Protein AF-A0A945B5X8-F1 (afdb_monomer)

Radius of gyration: 24.87 Å; Cα contacts (8 Å, |Δi|>4): 203; chains: 1; bounding box: 55×28×69 Å

Nearest PDB structures (foldseek):
  8t2r-assembly1_D  TM=9.610E-01  e=1.386E-13  Agathobacter rectalis
  7uin-assembly1_D  TM=9.541E-01  e=3.343E-13  Agathobacter rectalis
  6ar1-assembly2_D  TM=8.872E-01  e=8.925E-14  Geobacillus stearothermophilus
  6ar1-assembly1_A  TM=8.987E-01  e=2.618E-13  Geobacillus stearothermophilus
  5hhl-assembly4_F  TM=9.522E-01  e=8.999E-03  Agathobacter rectalis M104/1

Secondary structure (DSSP, 8-state):
-HHHHHHHTT-EEEEETTEEEEE-SSHHHHHHHHHHHHHHHHHHS-PPP-TTT-----TTT--BTTEEEETTEEEE-HHHHHHHHHHHHHHT-S-SS--HHHHHHHHHHHHHHHHHHHGGG--HHHHHHHHHHHHHHHHHHHHHHH-SHHHHHHHHHHTT--HHHHHHHHS--S-HHHHTTSHHHHHHT-HHHHHHTTPPPHHHHHHHHHS-----

Mean predicted aligned error: 6.49 Å

Foldseek 3Di:
DLVVVCVVVVWDWDDDPPDIDTDDDDLVVLVVCLVVSQCCCCPPVVDHDDPVLDDRDDQQPDDDPQWGADPNAIAGHPVLLVVLLVVLCVLLDQDDVDDLLVSLVVQVVSLLVSCVRHLSRYDLVSLVVSQVVSLLSSQLNVVSVLVALVSQLVLLVVLVQDNVVSNCLSPDPDHSSVSSPDPSSCSSSPPVVCVVSPRDRSSVSSCCVPPVPPPD

Structure (mmCIF, N/CA/C/O backbone):
data_AF-A0A945B5X8-F1
#
_entry.id   AF-A0A945B5X8-F1
#
loop_
_atom_site.group_PDB
_atom_site.id
_atom_site.type_symbol
_atom_site.label_atom_id
_atom_site.label_alt_id
_atom_site.label_comp_id
_atom_site.label_asym_id
_atom_site.label_entity_id
_atom_site.label_seq_id
_atom_site.pdbx_PDB_ins_code
_atom_site.Cartn_x
_atom_site.Cartn_y
_atom_site.Cartn_z
_atom_site.occupancy
_atom_site.B_iso_or_equiv
_atom_site.auth_seq_id
_atom_site.auth_comp_id
_atom_site.auth_asym_id
_atom_site.auth_atom_id
_atom_site.pdbx_PDB_model_num
ATOM 1 N N . VAL A 1 1 ? -20.731 -15.001 26.286 1.00 82.88 1 VAL A N 1
ATOM 2 C CA . VAL A 1 1 ? -21.008 -14.536 27.673 1.00 82.88 1 VAL A CA 1
ATOM 3 C C . VAL A 1 1 ? -20.855 -13.029 27.781 1.00 82.88 1 VAL A C 1
ATOM 5 O O . VAL A 1 1 ? -21.837 -12.382 28.100 1.00 82.88 1 VAL A O 1
ATOM 8 N N . LEU A 1 2 ? -19.686 -12.466 27.449 1.00 87.31 2 LEU A N 1
ATOM 9 C CA . LEU A 1 2 ? -19.503 -11.009 27.417 1.00 87.31 2 LEU A CA 1
ATOM 10 C C . LEU A 1 2 ? -20.476 -10.308 26.455 1.00 87.31 2 LEU A C 1
ATOM 12 O O . LEU A 1 2 ? -21.070 -9.306 26.823 1.00 87.31 2 LEU A O 1
ATOM 16 N N . ASP A 1 3 ? -20.675 -10.862 25.258 1.00 89.62 3 ASP A N 1
ATOM 17 C CA . ASP A 1 3 ? -21.526 -10.232 24.238 1.00 89.62 3 ASP A CA 1
ATOM 18 C C . ASP A 1 3 ? -22.983 -10.133 24.715 1.00 89.62 3 ASP A C 1
ATOM 20 O O . ASP A 1 3 ? -23.556 -9.051 24.697 1.00 89.62 3 ASP A O 1
ATOM 24 N N . LYS A 1 4 ? -23.516 -11.218 25.301 1.00 90.38 4 LYS A N 1
ATOM 25 C CA . LYS A 1 4 ? -24.853 -11.248 25.922 1.00 90.38 4 LYS A CA 1
ATOM 26 C C . LYS A 1 4 ? -25.016 -10.214 27.046 1.00 90.38 4 LYS A C 1
ATOM 28 O O . LYS A 1 4 ? -26.081 -9.630 27.189 1.00 90.38 4 LYS A O 1
ATOM 33 N N . GLU A 1 5 ? -23.970 -9.987 27.842 1.00 90.12 5 GLU A N 1
ATOM 34 C CA . GLU A 1 5 ? -23.971 -8.981 28.915 1.00 90.12 5 GLU A CA 1
ATOM 35 C C . GLU A 1 5 ? -23.959 -7.548 28.358 1.00 90.12 5 GLU A C 1
ATOM 37 O O . GLU A 1 5 ? -24.597 -6.648 28.897 1.00 90.12 5 GLU A O 1
ATOM 42 N N . LEU A 1 6 ? -23.225 -7.304 27.272 1.00 91.62 6 LEU A N 1
ATOM 43 C CA . LEU A 1 6 ? -23.205 -5.991 26.624 1.00 91.62 6 LEU A CA 1
ATOM 44 C C . LEU A 1 6 ? -24.521 -5.704 25.887 1.00 91.62 6 LEU A C 1
ATOM 46 O O . LEU A 1 6 ? -24.987 -4.562 25.900 1.00 91.62 6 LEU A O 1
ATOM 50 N N . GLU A 1 7 ? -25.128 -6.733 25.295 1.00 92.75 7 GLU A N 1
ATOM 51 C CA . GLU A 1 7 ? -26.447 -6.681 24.660 1.00 92.75 7 GLU A CA 1
ATOM 52 C C . GLU A 1 7 ? -27.559 -6.413 25.677 1.00 92.75 7 GLU A C 1
ATOM 54 O O . GLU A 1 7 ? -28.366 -5.512 25.453 1.00 92.75 7 GLU A O 1
ATOM 59 N N . SER A 1 8 ? -27.567 -7.109 26.822 1.00 92.06 8 SER A N 1
ATOM 60 C CA . SER A 1 8 ? -28.564 -6.887 27.883 1.00 92.06 8 SER A CA 1
ATOM 61 C C . SER A 1 8 ? -28.500 -5.468 28.456 1.00 92.06 8 SER A C 1
ATOM 63 O O . SER A 1 8 ? -29.522 -4.880 28.799 1.00 92.06 8 SER A O 1
ATOM 65 N N . ARG A 1 9 ? -27.302 -4.873 28.487 1.00 88.75 9 ARG A N 1
ATOM 66 C CA . ARG A 1 9 ? -27.070 -3.473 28.879 1.00 88.75 9 ARG A CA 1
ATOM 67 C C . ARG A 1 9 ? -27.359 -2.458 27.766 1.00 88.75 9 ARG A C 1
ATOM 69 O O . ARG A 1 9 ? -27.215 -1.254 27.987 1.00 88.75 9 ARG A O 1
ATOM 76 N N . GLY A 1 10 ? -27.719 -2.910 26.563 1.00 91.06 10 GLY A N 1
ATOM 77 C CA . GLY A 1 10 ? -28.034 -2.054 25.417 1.00 91.06 10 GLY A CA 1
ATOM 78 C C . GLY A 1 10 ? -26.833 -1.294 24.839 1.00 91.06 10 GLY A C 1
ATOM 79 O O . GLY A 1 10 ? -27.006 -0.250 24.200 1.00 91.06 10 GLY A O 1
ATOM 80 N N . HIS A 1 11 ? -25.603 -1.763 25.064 1.00 92.81 11 HIS A N 1
ATOM 81 C CA . HIS A 1 11 ? -24.404 -1.098 24.556 1.00 92.81 11 HIS A CA 1
ATOM 82 C C . HIS A 1 11 ? -24.170 -1.383 23.068 1.00 92.81 11 HIS A C 1
ATOM 84 O O . HIS A 1 11 ? -24.410 -2.478 22.569 1.00 92.81 11 HIS A O 1
ATOM 90 N N . LYS A 1 12 ? -23.651 -0.387 22.340 1.00 91.81 12 LYS A N 1
ATOM 91 C CA . LYS A 1 12 ? -23.183 -0.564 20.960 1.00 91.81 12 LYS A CA 1
ATOM 92 C C . LYS A 1 12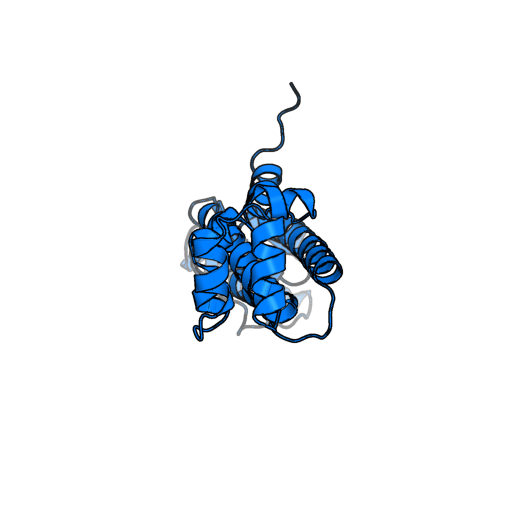 ? -21.703 -0.925 20.996 1.00 91.81 12 LYS A C 1
ATOM 94 O O . LYS A 1 12 ? -20.899 -0.127 21.475 1.00 91.81 12 LYS A O 1
ATOM 99 N N . PHE A 1 13 ? -21.335 -2.101 20.504 1.00 91.56 13 PHE A N 1
ATOM 100 C CA . PHE A 1 13 ? -19.953 -2.571 20.538 1.00 91.56 13 PHE A CA 1
ATOM 101 C C . PHE A 1 13 ? -19.574 -3.340 19.272 1.00 91.56 13 PHE A C 1
ATOM 103 O O . PHE A 1 13 ? -20.427 -3.769 18.501 1.00 91.56 13 PHE A O 1
ATOM 110 N N . ILE A 1 14 ? -18.268 -3.479 19.067 1.00 89.12 14 ILE A N 1
ATOM 111 C CA . ILE A 1 14 ? -17.648 -4.355 18.076 1.00 89.12 14 ILE A CA 1
ATOM 112 C C . ILE A 1 14 ? -16.683 -5.248 18.844 1.00 89.12 14 ILE A C 1
ATOM 114 O O . ILE A 1 14 ? -15.908 -4.754 19.665 1.00 89.12 14 ILE A O 1
ATOM 118 N N . ARG A 1 15 ? -16.707 -6.548 18.565 1.00 89.75 15 ARG A N 1
ATOM 119 C CA . ARG A 1 15 ? -15.749 -7.503 19.113 1.00 89.75 15 ARG A CA 1
ATOM 120 C C . ARG A 1 15 ? -15.127 -8.319 17.995 1.00 89.75 15 ARG A C 1
ATOM 122 O O . ARG A 1 15 ? -15.833 -8.810 17.119 1.00 89.75 15 ARG A O 1
ATOM 129 N N . TYR A 1 16 ? -13.814 -8.484 18.059 1.00 87.19 16 TYR A N 1
ATOM 130 C CA . TYR A 1 16 ? -13.065 -9.372 17.186 1.00 87.19 16 TYR A CA 1
ATOM 131 C C . TYR A 1 16 ? -12.005 -10.102 18.007 1.00 87.19 16 TYR A C 1
ATOM 133 O O . TYR A 1 16 ? -11.036 -9.493 18.456 1.00 87.19 16 TYR A O 1
ATOM 141 N N . ALA A 1 17 ? -12.212 -11.404 18.219 1.00 87.00 17 ALA A N 1
ATOM 142 C CA . ALA A 1 17 ? -11.452 -12.194 19.187 1.00 87.00 17 ALA A CA 1
ATOM 143 C C . ALA A 1 17 ? -11.407 -11.496 20.568 1.00 87.00 17 ALA A C 1
ATOM 145 O O . ALA A 1 17 ? -12.457 -11.328 21.206 1.00 87.00 17 ALA A O 1
ATOM 146 N N . ASP A 1 18 ? -10.217 -11.066 20.991 1.00 84.25 18 ASP A N 1
ATOM 147 C CA . ASP A 1 18 ? -9.964 -10.391 22.270 1.00 84.25 18 ASP A CA 1
ATOM 148 C C . ASP A 1 18 ? -10.089 -8.862 22.187 1.00 84.25 18 ASP A C 1
ATOM 150 O O . ASP A 1 18 ? -10.226 -8.192 23.212 1.00 84.25 18 ASP A O 1
ATOM 154 N N . ASP A 1 19 ? -10.072 -8.293 20.978 1.00 84.81 19 ASP A N 1
ATOM 155 C CA . ASP A 1 19 ? -10.213 -6.854 20.776 1.00 84.81 19 ASP A CA 1
ATOM 156 C C . ASP A 1 19 ? -11.699 -6.471 20.840 1.00 84.81 19 ASP A C 1
ATOM 158 O O . ASP A 1 19 ? -12.491 -6.785 19.946 1.00 84.81 19 ASP A O 1
ATOM 162 N N . VAL A 1 20 ? -12.082 -5.760 21.903 1.00 89.00 20 VAL A N 1
ATOM 163 C CA . VAL A 1 20 ? -13.442 -5.246 22.120 1.00 89.00 20 VAL A CA 1
ATOM 164 C C . VAL A 1 20 ? -13.425 -3.721 22.102 1.00 89.00 20 VAL A C 1
ATOM 166 O O . VAL A 1 20 ? -12.635 -3.083 22.796 1.00 89.00 20 VAL A O 1
ATOM 169 N N . ALA A 1 21 ? -14.333 -3.121 21.338 1.00 89.94 21 ALA A N 1
ATOM 170 C CA . ALA A 1 21 ? -14.547 -1.681 21.289 1.00 89.94 21 ALA A CA 1
ATOM 171 C C . ALA A 1 21 ? -16.008 -1.357 21.607 1.00 89.94 21 ALA A C 1
ATOM 173 O O . ALA A 1 21 ? -16.908 -1.761 20.876 1.00 89.94 21 ALA A O 1
ATOM 174 N N . ILE A 1 22 ? -16.241 -0.604 22.684 1.00 91.56 22 ILE A N 1
ATOM 175 C CA . ILE A 1 22 ? -17.579 -0.181 23.118 1.00 91.56 22 ILE A CA 1
ATOM 176 C C . ILE A 1 22 ? -17.743 1.313 22.831 1.00 91.56 22 ILE A C 1
ATOM 178 O O . ILE A 1 22 ? -16.891 2.124 23.195 1.00 91.56 22 ILE A O 1
ATOM 182 N N . PHE A 1 23 ? -18.844 1.684 22.181 1.00 90.62 23 PHE A N 1
ATOM 183 C CA . PHE A 1 23 ? -19.137 3.056 21.780 1.00 90.62 23 PHE A CA 1
ATOM 184 C C . PHE A 1 23 ? -20.166 3.686 22.716 1.00 90.62 23 PHE A C 1
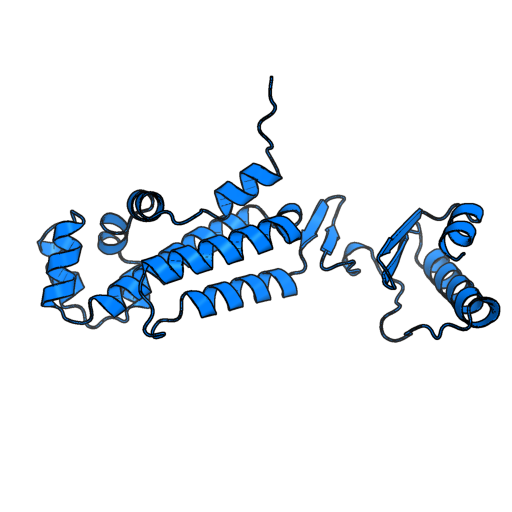ATOM 186 O O . PHE A 1 23 ? -21.269 3.174 22.909 1.00 90.62 23 PHE A O 1
ATOM 193 N N . VAL A 1 24 ? -19.807 4.838 23.277 1.00 92.38 24 VAL A N 1
ATOM 194 C CA . VAL A 1 24 ? -20.619 5.600 24.233 1.00 92.38 24 VAL A CA 1
ATOM 195 C C . VAL A 1 24 ? -20.657 7.078 23.847 1.00 92.38 24 VAL A C 1
ATOM 197 O O . VAL A 1 24 ? -19.799 7.560 23.110 1.00 92.38 24 VAL A O 1
ATOM 200 N N . LYS A 1 25 ? -21.655 7.810 24.355 1.00 89.94 25 LYS A N 1
ATOM 201 C CA . LYS A 1 25 ? -21.869 9.227 24.015 1.00 89.94 25 LYS A CA 1
ATOM 202 C C . LYS A 1 25 ? -20.938 10.196 24.756 1.00 89.94 25 LYS A C 1
ATOM 204 O O . LYS A 1 25 ? -20.668 11.272 24.239 1.00 89.94 25 LYS A O 1
ATOM 209 N N . SER A 1 26 ? -20.462 9.847 25.955 1.00 90.31 26 SER A N 1
ATOM 210 C CA . SER A 1 26 ? -19.656 10.741 26.799 1.00 90.31 26 SER A CA 1
ATOM 211 C C . SER A 1 26 ? -18.453 10.032 27.421 1.00 90.31 26 SER A C 1
ATOM 213 O O . SER A 1 26 ? -18.477 8.821 27.649 1.00 90.31 26 SER A O 1
ATOM 215 N N . LYS A 1 27 ? -17.403 10.804 27.734 1.00 91.19 27 LYS A N 1
ATOM 216 C CA . LYS A 1 27 ? -16.179 10.288 28.368 1.00 91.19 27 LYS A CA 1
ATOM 217 C C . LYS A 1 27 ? -16.470 9.642 29.728 1.00 91.19 27 LYS A C 1
ATOM 219 O O . LYS A 1 27 ? -16.068 8.507 29.948 1.00 91.19 27 LYS A O 1
ATOM 224 N N . ARG A 1 28 ? -17.269 10.312 30.570 1.00 92.69 28 ARG A N 1
ATOM 225 C CA . ARG A 1 28 ? -17.708 9.801 31.882 1.00 92.69 28 ARG A CA 1
ATOM 226 C C . ARG A 1 28 ? -18.441 8.462 31.768 1.00 92.69 28 ARG A C 1
ATOM 228 O O . ARG A 1 28 ? -18.217 7.557 32.565 1.00 92.69 28 ARG A O 1
ATOM 235 N N . ALA A 1 29 ? -19.308 8.309 30.762 1.00 92.44 29 ALA A N 1
ATOM 236 C CA . ALA A 1 29 ? -19.965 7.028 30.511 1.00 92.44 29 ALA A CA 1
ATOM 237 C C . ALA A 1 29 ? -18.958 5.948 30.087 1.00 92.44 29 ALA A C 1
ATOM 239 O O . ALA A 1 29 ? -19.112 4.798 30.485 1.00 92.44 29 ALA A O 1
ATOM 240 N N . GLY A 1 30 ? -17.929 6.316 29.320 1.00 92.44 30 GLY A N 1
ATOM 241 C CA . GLY A 1 30 ? -16.866 5.406 28.892 1.00 92.44 30 GLY A CA 1
ATOM 242 C C . GLY A 1 30 ? -16.022 4.892 30.048 1.00 92.44 30 GLY A C 1
ATOM 243 O O . GLY A 1 30 ? -15.793 3.692 30.126 1.00 92.44 30 GLY A O 1
ATOM 244 N N . GLU A 1 31 ? -15.625 5.767 30.970 1.00 93.31 31 GLU A N 1
ATOM 245 C CA . GLU A 1 31 ? -14.879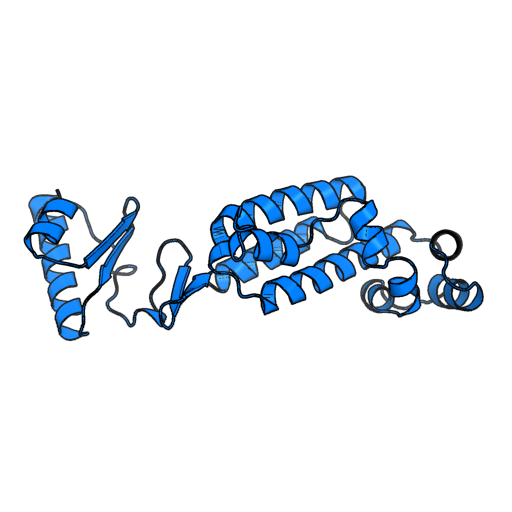 5.395 32.183 1.00 93.31 31 GLU A CA 1
ATOM 246 C C . GLU A 1 31 ? -15.697 4.438 33.056 1.00 93.31 31 GLU A C 1
ATOM 248 O O . GLU A 1 31 ? -15.218 3.362 33.412 1.00 93.31 31 GLU A O 1
ATOM 253 N N . ARG A 1 32 ? -16.980 4.751 33.277 1.00 93.62 32 ARG A N 1
ATOM 254 C CA . ARG A 1 32 ? -17.906 3.876 34.011 1.00 93.62 32 ARG A CA 1
ATOM 255 C C . ARG A 1 32 ? -18.060 2.500 33.356 1.00 93.62 32 ARG A C 1
ATOM 257 O O . ARG A 1 32 ? -18.073 1.479 34.042 1.00 93.62 32 ARG A O 1
ATOM 264 N N . VAL A 1 33 ? -18.219 2.461 32.032 1.00 93.25 33 VAL A N 1
ATOM 265 C CA . VAL A 1 33 ? -18.369 1.201 31.287 1.00 93.25 33 VAL A CA 1
ATOM 266 C C . VAL A 1 33 ? -17.068 0.404 31.305 1.00 93.25 33 VAL A C 1
ATOM 268 O O . VAL A 1 33 ? -17.124 -0.808 31.503 1.00 93.25 33 VAL A O 1
ATOM 271 N N . LEU A 1 34 ? -15.910 1.053 31.159 1.00 92.56 34 LEU A N 1
ATOM 272 C CA . LEU A 1 34 ? -14.609 0.389 31.223 1.00 92.56 34 LEU A CA 1
ATOM 273 C C . LEU A 1 34 ? -14.408 -0.292 32.581 1.00 92.56 34 LEU A C 1
ATOM 275 O O . LEU A 1 34 ? -14.073 -1.475 32.623 1.00 92.56 34 LEU A O 1
ATOM 279 N N . GLU A 1 35 ? -14.679 0.414 33.678 1.00 91.94 35 GLU A N 1
ATOM 280 C CA . GLU A 1 35 ? -14.541 -0.136 35.028 1.00 91.94 35 GLU A CA 1
ATOM 281 C C . GLU A 1 35 ? -15.509 -1.308 35.264 1.00 91.94 35 GLU A C 1
ATOM 283 O O . GLU A 1 35 ? -15.109 -2.387 35.709 1.00 91.94 35 GLU A O 1
ATOM 288 N N . SER A 1 36 ? -16.783 -1.134 34.896 1.00 92.12 36 SER A N 1
ATOM 289 C CA . SER A 1 36 ? -17.810 -2.171 35.046 1.00 92.12 36 SER A CA 1
ATOM 290 C C . SER A 1 36 ? -17.497 -3.431 34.232 1.00 92.12 36 SER A C 1
ATOM 292 O O . SER A 1 36 ? -17.646 -4.550 34.729 1.00 92.12 36 SER A O 1
ATOM 294 N N . THR A 1 37 ? -17.041 -3.259 32.990 1.00 91.12 37 THR A N 1
ATOM 295 C CA . THR A 1 37 ? -16.720 -4.375 32.087 1.00 91.12 37 THR A CA 1
ATOM 296 C C . THR A 1 37 ? -15.463 -5.107 32.550 1.00 91.12 37 THR A C 1
ATOM 298 O O . THR A 1 37 ? -15.440 -6.336 32.548 1.00 91.12 37 THR A O 1
ATOM 301 N N . THR A 1 38 ? -14.452 -4.372 33.028 1.00 91.50 38 THR A N 1
ATOM 302 C CA . THR A 1 38 ? -13.231 -4.952 33.613 1.00 91.50 38 THR A CA 1
ATOM 303 C C . THR A 1 38 ? -13.571 -5.822 34.820 1.00 91.50 38 THR A C 1
ATOM 305 O O . THR A 1 38 ? -13.176 -6.984 34.880 1.00 91.50 38 THR A O 1
ATOM 308 N N . ARG A 1 39 ? -14.409 -5.311 35.730 1.00 91.00 39 ARG A N 1
ATOM 309 C CA . ARG A 1 39 ? -14.863 -6.057 36.911 1.00 91.00 39 ARG A CA 1
ATOM 310 C C . ARG A 1 39 ? -15.619 -7.334 36.539 1.00 91.00 39 ARG A C 1
ATOM 312 O O . ARG A 1 39 ? -15.453 -8.356 37.199 1.00 91.00 39 ARG A O 1
ATOM 319 N N . PHE A 1 40 ? -16.449 -7.287 35.496 1.00 89.88 40 PHE A N 1
ATOM 320 C CA . PHE A 1 40 ? -17.162 -8.464 34.998 1.00 89.88 40 PHE A CA 1
ATOM 321 C C . PHE A 1 40 ? -16.202 -9.513 34.418 1.00 89.88 40 PHE A C 1
ATOM 323 O O . PHE A 1 40 ? -16.312 -10.695 34.752 1.00 89.88 40 PHE A O 1
ATOM 330 N N . LEU A 1 41 ? -15.242 -9.082 33.595 1.00 90.19 41 LEU A N 1
ATOM 331 C CA . LEU A 1 41 ? -14.239 -9.956 32.982 1.00 90.19 41 LEU A CA 1
ATOM 332 C C . LEU A 1 41 ? -13.359 -10.647 34.028 1.00 90.19 41 LEU A C 1
ATOM 334 O O . LEU A 1 41 ? -13.174 -11.861 33.964 1.00 90.19 41 LEU A O 1
ATOM 338 N N . GLU A 1 42 ? -12.881 -9.905 35.022 1.00 91.38 42 GLU A N 1
ATOM 339 C CA . GLU A 1 42 ? -11.992 -10.443 36.053 1.00 91.38 42 GLU A CA 1
ATOM 340 C C . GLU A 1 42 ? -12.734 -11.340 37.051 1.00 91.38 42 GLU A C 1
ATOM 342 O O . GLU A 1 42 ? -12.226 -12.398 37.413 1.00 91.38 42 GLU A O 1
ATOM 347 N N . ARG A 1 43 ? -13.955 -10.977 37.473 1.00 90.88 43 ARG A N 1
ATOM 348 C CA . ARG A 1 43 ? -14.693 -11.761 38.482 1.00 90.88 43 ARG A CA 1
ATOM 349 C C . ARG A 1 43 ? -15.412 -12.976 37.907 1.00 90.88 43 ARG A C 1
ATOM 351 O O . ARG A 1 43 ? -15.356 -14.044 38.507 1.00 90.88 43 ARG A O 1
ATOM 358 N N . LYS A 1 44 ? -16.123 -12.823 36.782 1.00 88.56 44 LYS A N 1
ATOM 359 C CA . LYS A 1 44 ? -16.941 -13.912 36.215 1.00 88.56 44 LYS A CA 1
ATOM 360 C C . LYS A 1 44 ? -16.162 -14.783 35.245 1.00 88.56 44 LYS A C 1
ATOM 362 O O . LYS A 1 44 ? -16.299 -15.999 35.284 1.00 88.56 44 LYS A O 1
ATOM 367 N N . LEU A 1 45 ? -15.372 -14.164 34.371 1.00 87.50 45 LEU A N 1
ATOM 368 C CA . LEU A 1 45 ? -14.643 -14.877 33.320 1.00 87.50 45 LEU A CA 1
ATOM 369 C C . LEU A 1 45 ? -13.194 -15.196 33.716 1.00 87.50 45 LEU A C 1
ATOM 371 O O . LEU A 1 45 ? -12.551 -15.973 33.020 1.00 87.50 45 LEU A O 1
ATOM 375 N N . LYS A 1 46 ? -12.700 -14.642 34.836 1.00 89.06 46 LYS A N 1
ATOM 376 C CA . LYS A 1 46 ? -11.327 -14.816 35.340 1.00 89.06 46 LYS A CA 1
ATOM 377 C C . LYS A 1 46 ? -10.254 -14.447 34.305 1.00 89.06 46 LYS A C 1
ATOM 379 O O . LYS A 1 46 ? -9.169 -15.021 34.291 1.00 89.06 46 LYS A O 1
ATOM 384 N N . VAL A 1 47 ? -10.547 -13.466 33.447 1.00 88.81 47 VAL A N 1
ATOM 38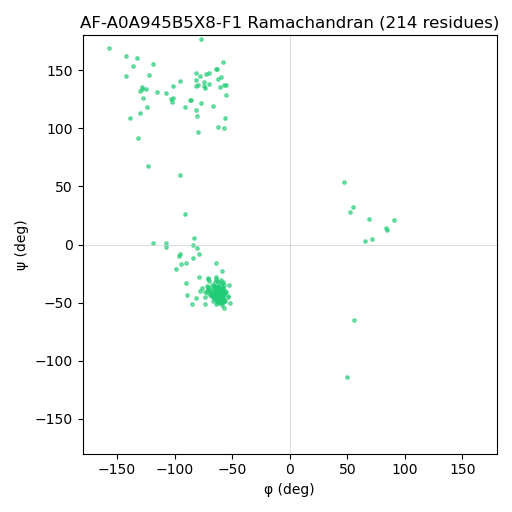5 C CA . VAL A 1 47 ? -9.621 -12.967 32.419 1.00 88.81 47 VAL A CA 1
ATOM 386 C C . VAL A 1 47 ? -8.994 -11.658 32.885 1.00 88.81 47 VAL A C 1
ATOM 388 O O . VAL A 1 47 ? -9.706 -10.706 33.201 1.00 88.81 47 VAL A O 1
ATOM 391 N N . LYS A 1 48 ? -7.658 -11.590 32.883 1.00 87.06 48 LYS A N 1
ATOM 392 C CA . LYS A 1 48 ? -6.911 -10.375 33.228 1.00 87.06 48 LYS A CA 1
ATOM 393 C C . LYS A 1 48 ? -6.931 -9.381 32.067 1.00 87.06 48 LYS A C 1
ATOM 395 O O . LYS A 1 48 ? -6.454 -9.686 30.973 1.00 87.06 48 LYS A O 1
ATOM 400 N N . VAL A 1 49 ? -7.435 -8.173 32.311 1.00 85.75 49 VAL A N 1
ATOM 401 C CA . VAL A 1 49 ? -7.501 -7.116 31.293 1.00 85.75 49 VAL A CA 1
ATOM 402 C C . VAL A 1 49 ? -6.157 -6.397 31.176 1.00 85.75 49 VAL A C 1
ATOM 404 O O . VAL A 1 49 ? -5.513 -6.049 32.166 1.00 85.75 49 VAL A O 1
ATOM 407 N N . ASN A 1 50 ? -5.722 -6.135 29.942 1.00 86.88 50 ASN A N 1
ATOM 408 C CA . ASN A 1 50 ? -4.521 -5.344 29.696 1.00 86.88 50 ASN A CA 1
ATOM 409 C C . ASN A 1 50 ? -4.832 -3.842 29.829 1.00 86.88 50 ASN A C 1
ATOM 411 O O . ASN A 1 50 ? -5.294 -3.209 28.874 1.00 86.88 50 ASN A O 1
ATOM 415 N N . GLN A 1 51 ? -4.552 -3.278 31.004 1.00 83.38 51 GLN A N 1
ATOM 416 C CA . GLN A 1 51 ? -4.791 -1.863 31.322 1.00 83.38 51 GLN A CA 1
ATOM 417 C C . GLN A 1 51 ? -3.955 -0.899 30.463 1.00 83.38 51 GLN A C 1
ATOM 419 O O . GLN A 1 51 ? -4.400 0.199 30.157 1.00 83.38 51 GLN A O 1
ATOM 424 N N . CYS A 1 52 ? -2.775 -1.313 29.991 1.00 78.81 52 CYS A N 1
ATOM 425 C CA . CYS A 1 52 ? -1.944 -0.470 29.124 1.00 78.81 52 CYS A CA 1
ATOM 426 C C . CYS A 1 52 ? -2.540 -0.310 27.715 1.00 78.81 52 CYS A C 1
ATOM 428 O O . CYS A 1 52 ? -2.300 0.693 27.042 1.00 78.81 52 CYS A O 1
ATOM 430 N N . LYS A 1 53 ? -3.293 -1.311 27.242 1.00 79.00 53 LYS A N 1
ATOM 431 C CA . LYS A 1 53 ? -3.972 -1.277 25.936 1.00 79.00 53 LYS A CA 1
ATOM 432 C C . LYS A 1 53 ? -5.384 -0.700 26.029 1.00 79.00 53 LYS A C 1
ATOM 434 O O . LYS A 1 53 ? -5.842 -0.061 25.080 1.00 79.00 53 LYS A O 1
ATOM 439 N N . SER A 1 54 ? -6.059 -0.929 27.151 1.00 83.00 54 SER A N 1
ATOM 440 C CA . SER A 1 54 ? -7.449 -0.535 27.372 1.00 83.00 54 SER A CA 1
ATOM 441 C C . SER A 1 54 ? -7.517 0.932 27.780 1.00 83.00 54 SER A C 1
ATOM 443 O O . SER A 1 54 ? -7.009 1.317 28.825 1.00 83.00 54 SER A O 1
ATOM 445 N N . LYS A 1 55 ? -8.135 1.773 26.949 1.00 86.62 55 LYS A N 1
ATOM 446 C CA . LYS A 1 55 ? -8.231 3.213 27.208 1.00 86.62 55 LYS A CA 1
ATOM 447 C C . LYS A 1 55 ? -9.573 3.778 26.774 1.00 86.62 55 LYS A C 1
ATOM 449 O O . LYS A 1 55 ? -10.112 3.390 25.738 1.00 86.62 55 LYS A O 1
ATOM 454 N N . VAL A 1 56 ? -10.069 4.754 27.530 1.00 88.81 56 VAL A N 1
ATOM 455 C CA . VAL A 1 56 ? -11.188 5.602 27.110 1.00 88.81 56 VAL A CA 1
ATOM 456 C C . VAL A 1 56 ? -10.616 6.767 26.317 1.00 88.81 56 VAL A C 1
ATOM 458 O O . VAL A 1 56 ? -9.751 7.498 26.794 1.00 88.81 56 VAL A O 1
ATOM 461 N N . GLY A 1 57 ? -11.088 6.951 25.092 1.00 86.88 57 GLY A N 1
ATOM 462 C CA . GLY A 1 57 ? -10.606 8.017 24.226 1.00 86.88 57 GLY A CA 1
ATOM 463 C C . GLY A 1 57 ? -11.625 8.390 23.165 1.00 86.88 57 GLY A C 1
ATOM 464 O O . GLY A 1 57 ? -12.626 7.702 22.961 1.00 86.88 57 GLY A O 1
ATOM 465 N N . LEU A 1 58 ? -11.357 9.497 22.476 1.00 85.00 58 LEU A N 1
ATOM 466 C CA . LEU A 1 58 ? -12.163 9.898 21.330 1.00 85.00 58 LEU A CA 1
ATOM 467 C C . LEU A 1 58 ? -12.069 8.834 20.235 1.00 85.00 58 LEU A C 1
ATOM 469 O O . LEU A 1 58 ? -10.987 8.324 19.950 1.00 85.00 58 LEU A O 1
ATOM 473 N N . VAL A 1 59 ? -13.179 8.582 19.540 1.00 82.94 59 VAL A N 1
ATOM 474 C CA . VAL A 1 59 ? -13.253 7.596 18.444 1.00 82.94 59 VAL A CA 1
ATOM 475 C C . VAL A 1 59 ? -12.163 7.823 17.384 1.00 82.94 59 VAL A C 1
ATOM 477 O O . VAL A 1 59 ? -11.591 6.869 16.870 1.00 82.94 59 VAL A O 1
ATOM 480 N N . LYS A 1 60 ? -11.806 9.087 17.122 1.00 78.81 60 LYS A N 1
ATOM 481 C CA . LYS A 1 60 ? -10.730 9.481 16.197 1.00 78.81 60 LYS A CA 1
ATOM 482 C C . LYS A 1 60 ? -9.330 9.016 16.632 1.00 78.81 60 LYS A C 1
ATOM 484 O O . LYS A 1 60 ? -8.465 8.826 15.784 1.00 78.81 60 LYS A O 1
ATOM 489 N N . GLN A 1 61 ? -9.091 8.893 17.935 1.00 80.38 61 GLN A N 1
ATOM 490 C CA . GLN A 1 61 ? -7.806 8.491 18.520 1.00 80.38 61 GLN A CA 1
ATOM 491 C C . GLN A 1 61 ? -7.743 6.983 18.800 1.00 80.38 61 GLN A C 1
ATOM 493 O O . GLN A 1 61 ? -6.656 6.431 18.994 1.00 80.38 61 GLN A O 1
ATOM 498 N N . SER A 1 62 ? -8.897 6.320 18.816 1.00 81.44 62 SER A N 1
ATOM 499 C CA . SER A 1 62 ? -9.007 4.876 18.970 1.00 81.44 62 SER A CA 1
ATOM 500 C C . SER A 1 62 ? -8.759 4.163 17.643 1.00 81.44 62 SER A C 1
ATOM 502 O O . SER A 1 62 ? -9.062 4.669 16.561 1.00 81.44 62 SER A O 1
ATOM 504 N N . SER A 1 63 ? -8.181 2.970 17.732 1.00 83.19 63 SER A N 1
ATOM 505 C CA . SER A 1 63 ? -7.937 2.102 16.586 1.00 83.19 63 SER A CA 1
ATOM 506 C C . SER A 1 63 ? -8.480 0.712 16.859 1.00 83.19 63 SER A C 1
ATOM 508 O O . SER A 1 63 ? -8.184 0.157 17.914 1.00 83.19 63 SER A O 1
ATOM 510 N N . VAL A 1 64 ? -9.201 0.144 15.900 1.00 82.94 64 VAL A N 1
ATOM 511 C CA . VAL A 1 64 ? -9.755 -1.214 15.962 1.00 82.94 64 VAL A CA 1
ATOM 512 C C . VAL A 1 64 ? -9.324 -1.941 14.694 1.00 82.94 64 VAL A C 1
ATOM 514 O O . VAL A 1 64 ? -9.500 -1.409 13.599 1.00 82.94 64 VAL A O 1
ATOM 517 N N . LEU A 1 65 ? -8.691 -3.111 14.826 1.00 84.31 65 LEU A N 1
ATOM 518 C CA . LEU A 1 65 ? -8.261 -3.963 13.699 1.00 84.31 65 LEU A CA 1
ATOM 519 C C . LEU A 1 65 ? -7.408 -3.262 12.621 1.00 84.31 65 LEU A C 1
ATOM 521 O O . LEU A 1 65 ? -7.396 -3.643 11.454 1.00 84.31 65 LEU A O 1
ATOM 525 N N . GLY A 1 66 ? -6.658 -2.224 12.999 1.00 85.38 66 GLY A N 1
ATOM 526 C CA . GLY A 1 66 ? -5.853 -1.453 12.046 1.00 85.38 66 GLY A CA 1
ATOM 527 C C . GLY A 1 66 ? -6.614 -0.346 11.307 1.00 85.38 66 GLY A C 1
ATOM 528 O O . GLY A 1 66 ? -6.039 0.264 10.401 1.00 85.38 66 GLY A O 1
ATOM 529 N N . PHE A 1 67 ? -7.827 -0.013 11.755 1.00 89.25 67 PHE A N 1
ATOM 530 C CA . PHE A 1 67 ? -8.620 1.118 11.285 1.00 89.25 67 PHE A CA 1
ATOM 531 C C . PHE A 1 67 ? -8.923 2.135 12.387 1.00 89.25 67 PHE A C 1
ATOM 533 O O . PHE A 1 67 ? -8.940 1.817 13.572 1.00 89.25 67 PHE A O 1
ATOM 540 N N . GLN A 1 68 ? -9.177 3.371 11.977 1.00 89.06 68 GLN A N 1
ATOM 541 C CA . GLN A 1 68 ? -9.691 4.474 12.780 1.00 89.06 68 GLN A CA 1
ATOM 542 C C . GLN A 1 68 ? -10.983 4.967 12.142 1.00 89.06 68 GLN A C 1
ATOM 544 O O . GLN A 1 68 ? -11.108 4.991 10.917 1.00 89.06 68 GLN A O 1
ATOM 549 N N . ILE A 1 69 ? -11.935 5.407 12.954 1.00 85.56 69 ILE A N 1
ATOM 550 C CA . ILE A 1 69 ? -13.182 5.983 12.451 1.00 85.56 69 ILE A CA 1
ATOM 551 C C . ILE A 1 69 ? -13.084 7.503 12.578 1.00 85.56 69 ILE A C 1
ATOM 553 O O . ILE A 1 69 ? -12.861 8.048 13.659 1.00 85.56 69 ILE A O 1
ATOM 557 N N . HIS A 1 70 ? -13.238 8.206 11.459 1.00 82.25 70 HIS A N 1
ATOM 558 C CA . HIS A 1 70 ? -13.137 9.660 11.381 1.00 82.25 70 HIS A CA 1
ATOM 559 C C . HIS A 1 70 ? -14.353 10.228 10.651 1.00 82.25 70 HIS A C 1
A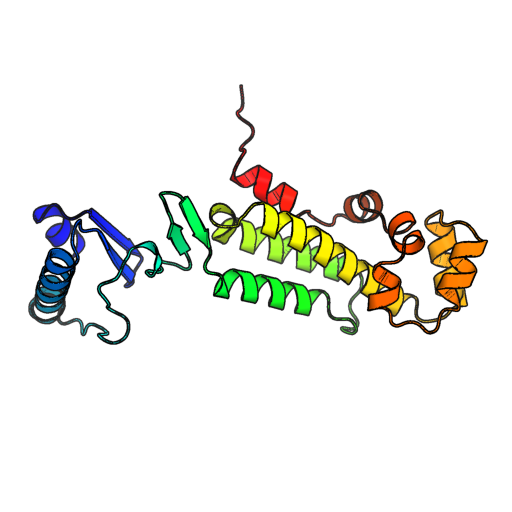TOM 561 O O . HIS A 1 70 ? -14.494 10.017 9.448 1.00 82.25 70 HIS A O 1
ATOM 567 N N . PHE A 1 71 ? -15.214 10.974 11.358 1.00 77.25 71 PHE A N 1
ATOM 568 C CA . PHE A 1 71 ? -16.435 11.585 10.801 1.00 77.25 71 PHE A CA 1
ATOM 569 C C . PHE A 1 71 ? -17.248 10.593 9.951 1.00 77.25 71 PHE A C 1
ATOM 571 O O . PHE A 1 71 ? -17.523 10.837 8.779 1.00 77.25 71 PHE A O 1
ATOM 578 N N . LYS A 1 72 ? -17.577 9.436 10.542 1.00 78.88 72 LYS A N 1
ATOM 579 C CA . LYS A 1 72 ? -18.327 8.335 9.905 1.00 78.88 72 LYS A CA 1
ATOM 580 C C . LYS A 1 72 ? -17.620 7.638 8.729 1.00 78.88 72 LYS A C 1
ATOM 582 O O . LYS A 1 72 ? -18.195 6.730 8.145 1.00 78.88 72 LYS A O 1
ATOM 587 N N . LYS A 1 73 ? -16.376 8.004 8.397 1.00 83.00 73 LYS A N 1
ATOM 588 C CA . LYS A 1 73 ? -15.553 7.301 7.402 1.00 83.00 73 LYS A CA 1
ATOM 589 C C . LYS A 1 73 ? -14.534 6.402 8.089 1.00 83.00 73 LYS A C 1
ATOM 591 O O . LYS A 1 73 ? -13.878 6.820 9.047 1.00 83.00 73 LYS A O 1
ATOM 596 N N . LEU A 1 74 ? -14.376 5.189 7.572 1.00 88.00 74 LEU A N 1
ATOM 597 C CA . LEU A 1 74 ? -13.302 4.289 7.971 1.00 88.00 74 LEU A CA 1
ATOM 598 C C . LEU A 1 74 ? -11.982 4.784 7.368 1.00 88.00 74 LEU A C 1
ATOM 600 O O . LEU A 1 74 ? -11.928 5.173 6.203 1.00 88.00 74 LEU A O 1
ATOM 604 N N . ARG A 1 75 ? -10.917 4.809 8.164 1.00 90.00 75 ARG A N 1
ATOM 605 C CA . ARG A 1 75 ? -9.568 5.172 7.727 1.00 90.00 75 ARG A CA 1
ATOM 606 C C . ARG A 1 75 ? -8.579 4.120 8.181 1.00 90.00 75 ARG A C 1
ATOM 608 O O . ARG A 1 75 ? -8.560 3.747 9.347 1.00 90.00 75 ARG A O 1
ATOM 615 N N . THR A 1 76 ? -7.718 3.673 7.287 1.00 90.88 76 THR A N 1
ATOM 616 C CA . THR A 1 76 ? -6.622 2.769 7.636 1.00 90.88 76 THR A CA 1
ATOM 617 C C . THR A 1 76 ? -5.585 3.525 8.461 1.00 90.88 76 THR A C 1
ATOM 619 O O . THR A 1 76 ? -5.251 4.670 8.147 1.00 90.88 76 THR A O 1
ATOM 622 N N . LEU A 1 77 ? -5.057 2.895 9.515 1.00 91.12 77 LEU A N 1
ATOM 623 C CA . LEU A 1 77 ? -4.021 3.513 10.345 1.00 91.12 77 LEU A CA 1
ATOM 624 C C . LEU A 1 77 ? -2.807 3.909 9.499 1.00 91.12 77 LEU A C 1
ATOM 626 O O . LEU A 1 77 ? -2.277 3.103 8.729 1.00 91.12 77 LEU A O 1
ATOM 630 N N . GLU A 1 78 ? -2.264 5.099 9.749 1.00 89.94 78 GLU A N 1
ATOM 631 C CA . GLU A 1 78 ? -1.065 5.579 9.052 1.00 89.94 78 GLU A CA 1
ATOM 632 C C . GLU A 1 78 ? 0.125 4.627 9.202 1.00 89.94 78 GLU A C 1
ATOM 634 O O . GLU A 1 78 ? 0.898 4.449 8.264 1.00 89.94 78 GLU A O 1
ATOM 639 N N . ARG A 1 79 ? 0.265 3.959 10.356 1.00 91.88 79 ARG A N 1
ATOM 640 C CA . ARG A 1 79 ? 1.307 2.942 10.572 1.00 91.88 79 ARG A CA 1
ATOM 641 C C . ARG A 1 79 ? 1.191 1.786 9.572 1.00 91.88 79 ARG A C 1
ATOM 643 O O . ARG A 1 79 ? 2.211 1.313 9.079 1.00 91.88 79 ARG A O 1
ATOM 650 N N . LYS A 1 80 ? -0.032 1.351 9.248 1.00 93.06 80 LYS A N 1
ATOM 651 C CA . LYS A 1 80 ? -0.288 0.271 8.282 1.00 93.06 80 LYS A CA 1
ATOM 652 C C . LYS A 1 80 ? -0.009 0.733 6.852 1.00 93.06 80 LYS A C 1
ATOM 654 O O . LYS A 1 80 ? 0.635 -0.000 6.108 1.00 93.06 80 LYS A O 1
ATOM 659 N N . VAL A 1 81 ? -0.388 1.964 6.499 1.00 92.94 81 VAL A N 1
ATOM 660 C CA . VAL A 1 81 ? -0.061 2.573 5.193 1.00 92.94 81 VAL A CA 1
ATOM 661 C C . VAL A 1 81 ? 1.455 2.765 5.029 1.00 92.94 81 VAL A C 1
ATOM 663 O O . VAL A 1 81 ? 2.020 2.459 3.978 1.00 92.94 81 VAL A O 1
ATOM 666 N N . LYS A 1 82 ? 2.156 3.203 6.082 1.00 93.94 82 LYS A N 1
ATOM 667 C CA . LYS A 1 82 ? 3.625 3.301 6.100 1.00 93.94 82 LYS A CA 1
ATOM 668 C C . LYS A 1 82 ? 4.275 1.927 5.918 1.00 93.94 82 LYS A C 1
ATOM 670 O O . LYS A 1 82 ? 5.184 1.810 5.098 1.00 93.94 82 LYS A O 1
ATOM 675 N N . GLY A 1 83 ? 3.779 0.899 6.610 1.00 95.62 83 GLY A N 1
ATOM 676 C CA . GLY A 1 83 ? 4.221 -0.489 6.432 1.00 95.62 83 GLY A CA 1
ATOM 677 C C . GLY A 1 83 ? 4.014 -0.990 4.999 1.00 95.62 83 GLY A C 1
ATOM 678 O O . GLY A 1 83 ? 4.936 -1.534 4.398 1.00 95.62 83 GLY A O 1
ATOM 679 N N . PHE A 1 84 ? 2.858 -0.694 4.399 1.00 94.50 84 PHE A N 1
ATOM 680 C CA . PHE A 1 84 ? 2.581 -1.002 2.994 1.00 94.50 84 PHE A CA 1
ATOM 681 C C . PHE A 1 84 ? 3.599 -0.351 2.050 1.00 94.50 84 PHE A C 1
ATOM 683 O O . PHE A 1 84 ? 4.218 -1.022 1.222 1.00 94.50 84 PHE A O 1
ATOM 690 N N . LYS A 1 85 ? 3.852 0.955 2.215 1.00 94.94 85 LYS A N 1
ATOM 691 C CA . LYS A 1 85 ? 4.846 1.695 1.419 1.00 94.94 85 LYS A CA 1
ATOM 692 C C . LYS A 1 85 ? 6.259 1.128 1.604 1.00 94.94 85 LYS A C 1
ATOM 694 O O . LYS A 1 85 ? 7.023 1.080 0.638 1.00 94.94 85 LYS A O 1
ATOM 699 N N . GLN A 1 86 ? 6.619 0.696 2.813 1.00 95.38 86 GLN A N 1
ATOM 700 C CA . GLN A 1 86 ? 7.910 0.060 3.105 1.00 95.38 86 GLN A CA 1
ATOM 701 C C . GLN A 1 86 ? 8.056 -1.296 2.411 1.00 95.38 86 GLN A C 1
ATOM 703 O O . GLN A 1 86 ? 9.086 -1.539 1.781 1.00 95.38 86 GLN A O 1
ATOM 708 N N . GLU A 1 87 ? 7.029 -2.137 2.434 1.00 95.31 87 GLU A N 1
ATOM 709 C CA . GLU A 1 87 ? 7.080 -3.443 1.777 1.00 95.31 87 GLU A CA 1
ATOM 710 C C . GLU A 1 87 ? 7.137 -3.297 0.250 1.00 95.31 87 GLU A C 1
ATOM 712 O O . GLU A 1 87 ? 7.998 -3.875 -0.418 1.00 95.31 87 GLU A O 1
ATOM 717 N N . LEU A 1 88 ? 6.344 -2.382 -0.318 1.00 94.19 88 LEU A N 1
ATOM 718 C CA . LEU A 1 88 ? 6.461 -2.003 -1.729 1.00 94.19 88 LEU A CA 1
ATOM 719 C C . LEU A 1 88 ? 7.881 -1.521 -2.071 1.00 94.19 88 LEU A C 1
ATOM 721 O O . LEU A 1 88 ? 8.421 -1.863 -3.131 1.00 94.19 88 LEU A O 1
ATOM 725 N N . LYS A 1 89 ? 8.520 -0.751 -1.173 1.00 94.06 89 LYS A N 1
ATOM 726 C CA . LYS A 1 89 ? 9.921 -0.307 -1.309 1.00 94.06 89 LYS A CA 1
ATOM 727 C C . LYS A 1 89 ? 10.880 -1.496 -1.363 1.00 94.06 89 LYS A C 1
ATOM 729 O O . LYS A 1 89 ? 11.812 -1.454 -2.174 1.00 94.06 89 LYS A O 1
ATOM 734 N N . SER A 1 90 ? 10.655 -2.499 -0.512 1.00 93.31 90 SER A N 1
ATOM 735 C CA . SER A 1 90 ? 11.439 -3.734 -0.410 1.00 93.31 90 SER A CA 1
ATOM 736 C C . SER A 1 90 ? 11.368 -4.538 -1.710 1.00 93.31 90 SER A C 1
ATOM 738 O O . SER A 1 90 ? 12.399 -4.819 -2.328 1.00 93.31 90 SER A O 1
ATOM 740 N N . ILE A 1 91 ? 10.161 -4.768 -2.232 1.00 92.25 91 ILE A N 1
ATOM 741 C CA . ILE A 1 91 ? 9.947 -5.493 -3.497 1.00 92.25 91 ILE A CA 1
ATOM 742 C C . ILE A 1 91 ? 10.618 -4.762 -4.677 1.00 92.25 91 ILE A C 1
ATOM 744 O O . ILE A 1 91 ? 11.268 -5.355 -5.547 1.00 92.25 91 ILE A O 1
ATOM 748 N N . THR A 1 92 ? 10.537 -3.431 -4.689 1.00 92.19 92 THR A N 1
ATOM 749 C CA . THR A 1 92 ? 11.155 -2.568 -5.716 1.00 92.19 92 THR A CA 1
ATOM 750 C C . THR A 1 92 ? 12.570 -2.110 -5.350 1.00 92.19 92 THR A C 1
ATOM 752 O O . THR A 1 92 ? 13.037 -1.059 -5.803 1.00 92.19 92 THR A O 1
ATOM 755 N N . ARG A 1 93 ? 13.292 -2.872 -4.518 1.00 90.19 93 ARG A N 1
ATOM 756 C CA . ARG A 1 93 ? 14.682 -2.553 -4.166 1.00 90.19 93 ARG A CA 1
ATOM 757 C C . ARG A 1 93 ? 15.567 -2.530 -5.412 1.00 90.19 93 ARG A C 1
ATOM 759 O O . ARG A 1 93 ? 15.407 -3.329 -6.331 1.00 90.19 93 ARG A O 1
ATOM 766 N N . ARG A 1 94 ? 16.548 -1.629 -5.437 1.00 82.62 94 ARG A N 1
ATOM 767 C CA . ARG A 1 94 ? 17.428 -1.416 -6.597 1.00 82.62 94 ARG A CA 1
ATOM 768 C C . ARG A 1 94 ? 18.216 -2.672 -7.011 1.00 82.62 94 ARG A C 1
ATOM 770 O O . ARG A 1 94 ? 18.347 -2.906 -8.205 1.00 82.62 94 ARG A O 1
ATOM 777 N N . CYS A 1 95 ? 18.696 -3.481 -6.060 1.00 68.88 95 CYS A N 1
ATOM 778 C CA . CYS A 1 95 ? 19.536 -4.661 -6.322 1.00 68.88 95 CYS 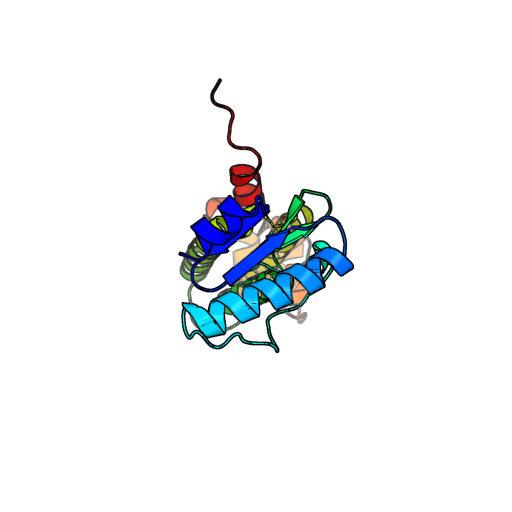A CA 1
ATOM 779 C C . CYS A 1 95 ? 19.036 -5.912 -5.564 1.00 68.88 95 CYS A C 1
ATOM 781 O O . CYS A 1 95 ? 19.403 -6.104 -4.408 1.00 68.88 95 CYS A O 1
ATOM 783 N N . PRO A 1 96 ? 18.170 -6.743 -6.155 1.00 66.25 96 PRO A N 1
ATOM 784 C CA . PRO A 1 96 ? 17.811 -8.033 -5.580 1.00 66.25 96 PRO A CA 1
ATOM 785 C C . PRO A 1 96 ? 18.174 -9.222 -6.481 1.00 66.25 96 PRO A C 1
ATOM 787 O O . PRO A 1 96 ? 17.857 -10.335 -6.114 1.00 66.25 96 PRO A O 1
ATOM 790 N N . GLY A 1 97 ? 18.788 -9.012 -7.655 1.00 76.06 97 GLY A N 1
ATOM 791 C CA . GLY A 1 97 ? 19.054 -10.100 -8.614 1.00 76.06 97 GLY A CA 1
ATOM 792 C C . GLY A 1 97 ? 17.800 -10.645 -9.318 1.00 76.06 97 GLY A C 1
ATOM 793 O O . GLY A 1 97 ? 17.893 -11.578 -10.098 1.00 76.06 97 GLY A O 1
ATOM 794 N N . ILE A 1 98 ? 16.627 -10.045 -9.081 1.00 84.50 98 ILE A N 1
ATOM 795 C CA . ILE A 1 98 ? 15.328 -10.512 -9.588 1.00 84.50 98 ILE A CA 1
ATOM 796 C C . ILE A 1 98 ? 14.946 -9.785 -10.887 1.00 84.50 98 ILE A C 1
ATOM 798 O O . ILE A 1 98 ? 15.126 -8.561 -10.995 1.00 84.50 98 ILE A O 1
ATOM 802 N N . SER A 1 99 ? 14.354 -10.529 -11.830 1.00 89.31 99 SER A N 1
ATOM 803 C CA . SER A 1 99 ? 13.795 -10.008 -13.085 1.00 89.31 99 SER A CA 1
ATOM 804 C C . SER A 1 99 ? 12.712 -8.940 -12.850 1.00 89.31 99 SER A C 1
ATOM 806 O O . SER A 1 99 ? 12.073 -8.880 -11.794 1.00 89.31 99 SER A O 1
ATOM 808 N N . ILE A 1 100 ? 12.474 -8.077 -13.842 1.00 89.75 100 ILE A N 1
ATOM 809 C CA . ILE A 1 100 ? 11.420 -7.059 -13.732 1.00 89.75 100 ILE A CA 1
ATOM 810 C C . ILE A 1 100 ? 10.017 -7.679 -13.678 1.00 89.75 100 ILE A C 1
ATOM 812 O O . ILE A 1 100 ? 9.185 -7.223 -12.897 1.00 89.75 100 ILE A O 1
ATOM 816 N N . MET A 1 101 ? 9.792 -8.767 -14.420 1.00 91.38 101 MET A N 1
ATOM 817 C CA . MET A 1 101 ? 8.513 -9.482 -14.452 1.00 91.38 101 MET A CA 1
ATOM 818 C C . MET A 1 101 ? 8.181 -10.091 -13.094 1.00 91.38 101 MET A C 1
ATOM 820 O O . MET A 1 101 ? 7.102 -9.856 -12.557 1.00 91.38 101 MET A O 1
ATOM 824 N N . SER A 1 102 ? 9.142 -10.779 -12.473 1.00 91.56 102 SER A N 1
ATOM 825 C CA . SER A 1 102 ? 8.953 -11.376 -11.147 1.00 91.56 102 SER A CA 1
ATOM 826 C C . SER A 1 102 ? 8.685 -10.312 -10.074 1.00 91.56 102 SER A C 1
ATOM 828 O O . SER A 1 102 ? 7.937 -10.554 -9.129 1.00 91.56 102 SER A O 1
ATOM 830 N N . ARG A 1 103 ? 9.241 -9.099 -10.214 1.00 92.00 103 ARG A N 1
ATOM 831 C CA . ARG A 1 103 ? 8.910 -7.976 -9.317 1.00 92.00 103 ARG A CA 1
ATOM 832 C C . ARG A 1 103 ? 7.489 -7.485 -9.512 1.00 92.00 103 ARG A C 1
ATOM 834 O O . ARG A 1 103 ? 6.820 -7.223 -8.521 1.00 92.00 103 ARG A O 1
ATOM 841 N N . ILE A 1 104 ? 7.046 -7.335 -10.758 1.00 93.06 104 ILE A N 1
ATOM 842 C CA . ILE A 1 104 ? 5.683 -6.895 -11.071 1.00 93.06 104 ILE A CA 1
ATOM 843 C C . ILE A 1 104 ? 4.674 -7.917 -10.550 1.00 93.06 104 ILE A C 1
ATOM 845 O O . ILE A 1 104 ? 3.703 -7.525 -9.913 1.00 93.06 104 ILE A O 1
ATOM 849 N N . PHE A 1 105 ? 4.958 -9.210 -10.710 1.00 93.56 105 PHE A N 1
ATOM 850 C CA . PHE A 1 105 ? 4.154 -10.286 -10.139 1.00 93.56 105 PHE A CA 1
ATOM 851 C C . PHE A 1 105 ? 4.055 -10.188 -8.608 1.00 93.56 105 PHE A C 1
ATOM 853 O O . PHE A 1 105 ? 2.956 -10.121 -8.060 1.00 93.56 105 PHE A O 1
ATOM 860 N N . ARG A 1 106 ? 5.192 -10.069 -7.905 1.00 93.56 106 ARG A N 1
ATOM 861 C CA . ARG A 1 106 ? 5.208 -9.894 -6.440 1.00 93.56 106 ARG A CA 1
ATOM 862 C C . ARG A 1 106 ? 4.474 -8.631 -5.989 1.00 93.56 106 ARG A C 1
ATOM 864 O O . ARG A 1 106 ? 3.736 -8.674 -5.009 1.00 93.56 106 ARG A O 1
ATOM 871 N N . LEU A 1 107 ? 4.657 -7.518 -6.704 1.00 94.25 107 LEU A N 1
ATOM 872 C CA . LEU A 1 107 ? 3.942 -6.268 -6.437 1.00 94.25 107 LEU A CA 1
ATOM 873 C C . LEU A 1 107 ? 2.436 -6.440 -6.594 1.00 94.25 107 LEU A C 1
ATOM 875 O O . LEU A 1 107 ? 1.694 -5.979 -5.736 1.00 94.25 107 LEU A O 1
ATOM 879 N N . LYS A 1 108 ? 2.002 -7.105 -7.668 1.00 93.81 108 LYS A N 1
ATOM 880 C CA . LYS A 1 108 ? 0.597 -7.396 -7.946 1.00 93.81 108 LYS A CA 1
ATOM 881 C C . LYS A 1 108 ? -0.031 -8.183 -6.796 1.00 93.81 108 LYS A C 1
ATOM 883 O O . LYS A 1 108 ? -1.000 -7.698 -6.221 1.00 93.81 108 LYS A O 1
ATOM 888 N N . HIS A 1 109 ? 0.553 -9.316 -6.409 1.00 93.62 109 HIS A N 1
ATOM 889 C CA . HIS A 1 109 ? 0.014 -10.146 -5.327 1.00 93.62 109 HIS A CA 1
ATOM 890 C C . HIS A 1 109 ? -0.044 -9.404 -3.992 1.00 93.62 109 HIS A C 1
ATOM 892 O O . HIS A 1 109 ? -1.080 -9.401 -3.328 1.00 93.62 109 HIS A O 1
ATOM 898 N N . TYR A 1 110 ? 1.041 -8.721 -3.625 1.00 94.88 110 TYR A N 1
ATOM 899 C CA . TYR A 1 110 ? 1.089 -7.987 -2.366 1.00 94.88 110 TYR A CA 1
ATOM 900 C C . TYR A 1 110 ? 0.093 -6.819 -2.337 1.00 94.88 110 TYR A C 1
ATOM 902 O O . TYR A 1 110 ? -0.636 -6.650 -1.361 1.00 94.88 110 TYR A O 1
ATOM 910 N N . ALA A 1 111 ? 0.020 -6.034 -3.416 1.00 94.56 111 ALA A N 1
ATOM 911 C CA . ALA A 1 111 ? -0.917 -4.921 -3.515 1.00 94.56 111 ALA A CA 1
ATOM 912 C C . ALA A 1 111 ? -2.371 -5.402 -3.495 1.00 94.56 111 ALA A C 1
ATOM 914 O O . ALA A 1 111 ? -3.186 -4.796 -2.810 1.00 94.56 111 ALA A O 1
ATOM 915 N N . GLN A 1 112 ? -2.699 -6.494 -4.192 1.00 94.31 112 GLN A N 1
ATOM 916 C CA . GLN A 1 112 ? -4.048 -7.064 -4.175 1.00 94.31 112 GLN A CA 1
ATOM 917 C C . GLN A 1 112 ? -4.445 -7.546 -2.779 1.00 94.31 112 GLN A C 1
ATOM 919 O O . GLN A 1 112 ? -5.508 -7.161 -2.303 1.00 94.31 112 GLN A O 1
ATOM 924 N N . GLY A 1 113 ? -3.589 -8.317 -2.101 1.00 94.31 113 GLY A N 1
ATOM 925 C CA . GLY A 1 113 ? -3.876 -8.797 -0.747 1.00 94.31 113 GLY A CA 1
ATOM 926 C C . GLY A 1 113 ? -4.020 -7.654 0.259 1.00 94.31 113 GLY A C 1
ATOM 927 O O . GLY A 1 113 ? -4.963 -7.625 1.048 1.00 94.31 113 GLY A O 1
ATOM 928 N N . TRP A 1 114 ? -3.133 -6.657 0.189 1.00 95.38 114 TRP A N 1
ATOM 929 C CA . TRP A 1 114 ? -3.219 -5.499 1.075 1.00 95.38 114 TRP A CA 1
ATOM 930 C C . TRP A 1 114 ? -4.471 -4.657 0.807 1.00 95.38 114 TRP A C 1
ATOM 932 O O . TRP A 1 114 ? -5.141 -4.250 1.753 1.00 95.38 114 TRP A O 1
ATOM 942 N N . MET A 1 115 ? -4.815 -4.424 -0.464 1.00 94.31 115 MET A N 1
ATOM 943 C CA . MET A 1 115 ? -6.020 -3.680 -0.841 1.00 94.31 115 MET A CA 1
ATOM 944 C C . MET A 1 115 ? -7.301 -4.437 -0.488 1.00 94.31 115 MET A C 1
ATOM 946 O O . MET A 1 115 ? -8.261 -3.800 -0.076 1.00 94.31 115 MET A O 1
ATOM 950 N N . ALA A 1 116 ? -7.323 -5.767 -0.583 1.00 93.06 116 ALA A N 1
ATOM 951 C CA . ALA A 1 116 ? -8.478 -6.557 -0.162 1.00 93.06 116 ALA A CA 1
ATOM 952 C C . ALA A 1 116 ? -8.782 -6.368 1.333 1.00 93.06 116 ALA A C 1
ATOM 954 O O . ALA A 1 116 ? -9.939 -6.238 1.712 1.00 93.06 116 ALA A O 1
ATOM 955 N N . HIS A 1 117 ? -7.745 -6.287 2.173 1.00 91.50 117 HIS A N 1
ATOM 956 C CA . HIS A 1 117 ? -7.923 -6.116 3.613 1.00 91.50 117 HIS A CA 1
ATOM 957 C C . HIS A 1 117 ? -8.105 -4.649 4.029 1.00 91.50 117 HIS A C 1
ATOM 959 O O . HIS A 1 117 ? -9.022 -4.320 4.769 1.00 91.50 117 HIS A O 1
ATOM 965 N N . TYR A 1 118 ? -7.215 -3.751 3.598 1.00 91.94 118 TYR A N 1
ATOM 966 C CA . TYR A 1 118 ? -7.141 -2.362 4.076 1.00 91.94 118 TYR A CA 1
ATOM 967 C C . TYR A 1 118 ? -7.624 -1.322 3.060 1.00 91.94 118 TYR A C 1
ATOM 969 O O . TYR A 1 118 ? -7.621 -0.123 3.361 1.00 91.94 118 TYR A O 1
ATOM 977 N N . GLY A 1 119 ? -8.012 -1.745 1.856 1.00 89.31 119 GLY A N 1
ATOM 978 C CA . GLY A 1 119 ? -8.377 -0.838 0.771 1.00 89.31 119 GLY A CA 1
ATOM 979 C C . GLY A 1 119 ? -9.582 0.030 1.107 1.00 89.31 119 GLY A C 1
ATOM 980 O O . GLY A 1 119 ? -9.553 1.207 0.773 1.00 89.31 119 GLY A O 1
ATOM 981 N N . CYS A 1 120 ? -10.564 -0.495 1.848 1.00 89.69 120 CYS A N 1
ATOM 982 C CA . CYS A 1 120 ? -11.768 0.230 2.284 1.00 89.69 120 CYS A CA 1
ATOM 983 C C . CYS A 1 120 ? -11.487 1.481 3.139 1.00 89.69 120 CYS A C 1
ATOM 985 O O . CYS A 1 120 ? -12.326 2.373 3.225 1.00 89.69 120 CYS A O 1
ATOM 987 N N . GLY A 1 121 ? -10.321 1.551 3.789 1.00 89.31 121 GLY A N 1
ATOM 988 C CA . GLY A 1 121 ? -9.912 2.688 4.615 1.00 89.31 121 GLY A CA 1
ATOM 989 C C . GLY A 1 121 ? -8.820 3.560 3.988 1.00 89.31 121 GLY A C 1
ATOM 990 O O . GLY A 1 121 ? -8.357 4.507 4.630 1.00 89.31 121 GLY A O 1
ATOM 991 N N . LEU A 1 122 ? -8.353 3.247 2.776 1.00 91.50 122 LEU A N 1
ATOM 992 C CA . LEU A 1 122 ? -7.311 4.022 2.098 1.00 91.50 122 LEU A CA 1
ATOM 993 C C . LEU A 1 122 ? -7.914 5.286 1.466 1.00 91.50 122 LEU A C 1
ATOM 995 O O . LEU A 1 122 ? -8.966 5.228 0.832 1.00 91.50 122 LEU A O 1
ATOM 999 N N . LYS A 1 123 ? -7.238 6.435 1.585 1.00 90.94 123 LYS A N 1
ATOM 1000 C CA . LYS A 1 123 ? -7.658 7.653 0.876 1.00 90.94 123 LYS A CA 1
ATOM 1001 C C . LYS A 1 123 ? -7.352 7.527 -0.616 1.00 90.94 123 LYS A C 1
ATOM 1003 O O . LYS A 1 123 ? -6.331 6.962 -1.003 1.00 90.94 123 LYS A O 1
ATOM 1008 N N . TYR A 1 124 ? -8.199 8.123 -1.449 1.00 90.69 124 TYR A N 1
ATOM 1009 C CA . TYR A 1 124 ? -7.984 8.139 -2.894 1.00 90.69 124 TYR A CA 1
ATOM 1010 C C . TYR A 1 124 ? -6.645 8.790 -3.281 1.00 90.69 124 TYR A C 1
ATOM 1012 O O . TYR A 1 124 ? -5.888 8.215 -4.061 1.00 90.69 124 TYR A O 1
ATOM 1020 N N . ASP A 1 125 ? -6.308 9.934 -2.679 1.00 92.12 125 ASP A N 1
ATOM 1021 C CA . ASP A 1 125 ? -5.062 10.653 -2.978 1.00 92.12 125 ASP A CA 1
ATOM 1022 C C . ASP A 1 125 ? -3.819 9.813 -2.653 1.00 92.12 125 ASP A C 1
ATOM 1024 O O . ASP A 1 125 ? -2.885 9.746 -3.454 1.00 92.12 125 ASP A O 1
ATOM 1028 N N . ASP A 1 126 ? -3.850 9.081 -1.532 1.00 91.75 126 ASP A N 1
ATOM 1029 C CA . ASP A 1 126 ? -2.780 8.156 -1.147 1.00 91.75 126 ASP A CA 1
ATOM 1030 C C . ASP A 1 126 ? -2.624 7.040 -2.196 1.00 91.75 126 ASP A C 1
ATOM 1032 O O . ASP A 1 126 ? -1.504 6.678 -2.565 1.00 91.75 126 ASP A O 1
ATOM 1036 N N . ALA A 1 127 ? -3.736 6.510 -2.723 1.00 92.69 127 ALA A N 1
ATOM 1037 C CA . ALA A 1 127 ? -3.717 5.494 -3.776 1.00 92.69 127 ALA A CA 1
ATOM 1038 C C . ALA A 1 127 ? -3.085 6.023 -5.076 1.00 92.69 127 ALA A C 1
ATOM 1040 O O . ALA A 1 127 ? -2.283 5.321 -5.698 1.00 92.69 127 ALA A O 1
ATOM 1041 N N . VAL A 1 128 ? -3.402 7.261 -5.472 1.00 93.81 128 VAL A N 1
ATOM 1042 C CA . VAL A 1 128 ? -2.840 7.913 -6.669 1.00 93.81 128 VAL A CA 1
ATOM 1043 C C . VAL A 1 128 ? -1.346 8.209 -6.497 1.00 93.81 128 VAL A C 1
ATOM 1045 O O . VAL A 1 128 ? -0.555 7.933 -7.411 1.00 93.81 128 VAL A O 1
ATOM 1048 N N . GLU A 1 129 ? -0.936 8.719 -5.332 1.00 94.50 129 GLU A N 1
ATOM 1049 C CA . GLU A 1 129 ? 0.474 8.987 -5.023 1.00 94.50 129 GLU A CA 1
ATOM 1050 C C . GLU A 1 129 ? 1.294 7.691 -5.054 1.00 94.50 129 GLU A C 1
ATOM 1052 O O . GLU A 1 129 ? 2.351 7.632 -5.699 1.00 94.50 129 GLU A O 1
ATOM 1057 N N . LEU A 1 130 ? 0.797 6.635 -4.399 1.00 94.19 130 LEU A N 1
ATOM 1058 C CA . LEU A 1 130 ? 1.452 5.326 -4.363 1.00 94.19 130 LEU A CA 1
ATOM 1059 C C . LEU A 1 130 ? 1.656 4.770 -5.769 1.00 94.19 130 LEU A C 1
ATOM 1061 O O . LEU A 1 130 ? 2.740 4.280 -6.083 1.00 94.19 130 LEU A O 1
ATOM 1065 N N . ASP A 1 131 ? 0.669 4.925 -6.641 1.00 93.75 131 ASP A N 1
ATOM 1066 C CA . ASP A 1 131 ? 0.736 4.507 -8.035 1.00 93.75 131 ASP A CA 1
ATOM 1067 C C . ASP A 1 131 ? 1.871 5.190 -8.811 1.00 93.75 131 ASP A C 1
ATOM 1069 O O . ASP A 1 131 ? 2.697 4.536 -9.463 1.00 93.75 131 ASP A O 1
ATOM 1073 N N . GLY A 1 132 ? 1.940 6.521 -8.722 1.00 94.38 132 GLY A N 1
ATOM 1074 C CA . GLY A 1 132 ? 3.008 7.302 -9.347 1.00 94.38 132 GLY A CA 1
ATOM 1075 C C . GLY A 1 132 ? 4.380 6.938 -8.781 1.00 94.38 132 GLY A C 1
ATOM 1076 O O . GLY A 1 132 ? 5.361 6.792 -9.523 1.00 94.38 132 GLY A O 1
ATOM 1077 N N . TRP A 1 133 ? 4.444 6.729 -7.468 1.00 95.44 133 TRP A N 1
ATOM 1078 C CA . TRP A 1 133 ? 5.661 6.353 -6.764 1.00 95.44 133 TRP A CA 1
ATOM 1079 C C . TRP A 1 133 ? 6.155 4.950 -7.150 1.00 95.44 133 TRP A C 1
ATOM 1081 O O . TRP A 1 133 ? 7.343 4.798 -7.455 1.00 95.44 133 TRP A O 1
ATOM 1091 N N . ILE A 1 134 ? 5.272 3.947 -7.231 1.00 95.25 134 ILE A N 1
ATOM 1092 C CA . ILE A 1 134 ? 5.595 2.580 -7.683 1.00 95.25 134 ILE A CA 1
ATOM 1093 C C . ILE A 1 134 ? 6.146 2.615 -9.111 1.00 95.25 134 ILE A C 1
ATOM 1095 O O . ILE A 1 134 ? 7.236 2.086 -9.357 1.00 95.25 134 ILE A O 1
ATOM 1099 N N . ARG A 1 135 ? 5.464 3.301 -10.042 1.00 95.12 135 ARG A N 1
ATOM 1100 C CA . ARG A 1 135 ? 5.932 3.433 -11.436 1.00 95.12 135 ARG A CA 1
ATOM 1101 C C . ARG A 1 135 ? 7.320 4.064 -11.502 1.00 95.12 135 ARG A C 1
ATOM 1103 O O . ARG A 1 135 ? 8.210 3.544 -12.176 1.00 95.12 135 ARG A O 1
ATOM 1110 N N . ARG A 1 136 ? 7.570 5.130 -10.734 1.00 95.31 136 ARG A N 1
ATOM 1111 C CA . ARG A 1 136 ? 8.898 5.765 -10.666 1.00 95.31 136 ARG A CA 1
ATOM 1112 C C . ARG A 1 136 ? 9.978 4.822 -10.123 1.00 95.31 136 ARG A C 1
ATOM 1114 O O . ARG A 1 136 ? 11.119 4.851 -10.597 1.00 95.31 136 ARG A O 1
ATOM 1121 N N . ARG A 1 137 ? 9.650 3.979 -9.141 1.00 94.50 137 ARG A N 1
ATOM 1122 C CA . ARG A 1 137 ? 10.580 2.972 -8.600 1.00 94.50 137 ARG A CA 1
ATOM 1123 C C . ARG A 1 137 ? 10.877 1.862 -9.598 1.00 94.50 137 ARG A C 1
ATOM 1125 O O . ARG A 1 137 ? 12.034 1.460 -9.714 1.00 94.50 137 ARG A O 1
ATOM 1132 N N . LEU A 1 138 ? 9.887 1.422 -10.368 1.00 94.31 138 LEU A N 1
ATOM 1133 C CA . LEU A 1 138 ? 10.107 0.464 -11.449 1.00 94.31 138 LEU A CA 1
ATOM 1134 C C . LEU A 1 138 ? 10.979 1.059 -12.557 1.00 94.31 138 LEU A C 1
ATOM 1136 O O . LEU A 1 138 ? 11.954 0.421 -12.947 1.00 94.31 138 LEU A O 1
ATOM 1140 N N . ARG A 1 139 ? 10.747 2.314 -12.971 1.00 94.94 139 ARG A N 1
ATOM 1141 C CA . ARG A 1 139 ? 11.648 3.032 -13.900 1.00 94.94 139 ARG A CA 1
ATOM 1142 C C . ARG A 1 139 ? 13.092 3.041 -13.396 1.00 94.94 139 ARG A C 1
ATOM 1144 O O . ARG A 1 139 ? 14.014 2.757 -14.151 1.00 94.94 139 ARG A O 1
ATOM 1151 N N . MET A 1 140 ? 13.306 3.312 -12.107 1.00 95.00 140 MET A N 1
ATOM 1152 C CA . MET A 1 140 ? 14.642 3.226 -11.499 1.00 95.00 140 MET A CA 1
ATOM 1153 C C . MET A 1 140 ? 15.238 1.807 -11.605 1.00 95.00 140 MET A C 1
ATOM 1155 O O . MET A 1 140 ? 16.441 1.670 -11.834 1.00 95.00 140 MET A O 1
ATOM 1159 N N . CYS A 1 141 ? 14.426 0.757 -11.453 1.00 93.56 141 CYS A N 1
ATOM 1160 C CA . CYS A 1 141 ? 14.875 -0.628 -11.622 1.00 93.56 141 CYS A CA 1
ATOM 1161 C C . CYS A 1 141 ? 15.295 -0.926 -13.072 1.00 93.56 141 CYS A C 1
ATOM 1163 O O . CYS A 1 141 ? 16.360 -1.511 -13.260 1.00 93.56 141 CYS A O 1
ATOM 1165 N N . 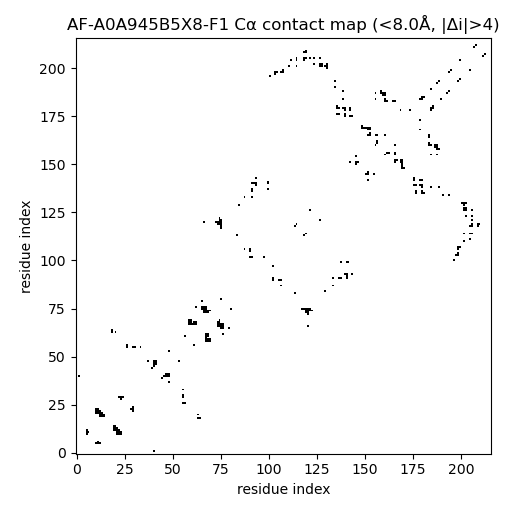TYR A 1 142 ? 14.547 -0.451 -14.077 1.00 93.31 142 TYR A N 1
ATOM 1166 C CA . TYR A 1 142 ? 14.950 -0.535 -15.491 1.00 93.31 142 TYR A CA 1
ATOM 1167 C C . TYR A 1 142 ? 16.303 0.137 -15.737 1.00 93.31 142 TYR A C 1
ATOM 1169 O O . TYR A 1 142 ? 17.219 -0.481 -16.277 1.00 93.31 142 TYR A O 1
ATOM 1177 N N . TRP A 1 143 ? 16.477 1.368 -15.245 1.00 93.12 143 TRP A N 1
ATOM 1178 C CA . TRP A 1 143 ? 17.745 2.097 -15.347 1.00 93.12 143 TRP A CA 1
ATOM 1179 C C . TRP A 1 143 ? 18.923 1.319 -14.750 1.00 93.12 143 TRP A C 1
ATOM 1181 O O . TRP A 1 143 ? 20.014 1.281 -15.333 1.00 93.12 143 TRP A O 1
ATOM 1191 N N . LYS A 1 144 ? 18.705 0.660 -13.606 1.00 91.88 144 LYS A N 1
ATOM 1192 C CA . LYS A 1 144 ? 19.723 -0.193 -12.987 1.00 91.88 144 LYS A CA 1
ATOM 1193 C C . LYS A 1 144 ? 20.005 -1.447 -13.821 1.00 91.88 144 LYS A C 1
ATOM 1195 O O . LYS A 1 144 ? 21.174 -1.797 -13.966 1.00 91.88 144 LYS A O 1
ATOM 1200 N N . GLN A 1 145 ? 18.975 -2.090 -14.373 1.00 91.25 145 GLN A N 1
ATOM 1201 C CA . GLN A 1 145 ? 19.093 -3.290 -15.209 1.00 91.25 145 GLN A CA 1
ATOM 1202 C C . GLN A 1 145 ? 19.838 -3.011 -16.521 1.00 91.25 145 GLN A C 1
ATOM 1204 O O . GLN A 1 145 ? 20.664 -3.818 -16.956 1.00 91.25 145 GLN A O 1
ATOM 1209 N N . TRP A 1 146 ? 19.600 -1.854 -17.143 1.00 92.00 146 TRP A N 1
ATOM 1210 C CA . TRP A 1 146 ? 20.302 -1.472 -18.367 1.00 92.00 146 TRP A CA 1
ATOM 1211 C C . TRP A 1 146 ? 21.794 -1.254 -18.122 1.00 92.00 146 TRP A C 1
ATOM 1213 O O . TRP A 1 146 ? 22.596 -1.662 -18.959 1.00 92.00 146 TRP A O 1
ATOM 1223 N N . ARG A 1 147 ? 22.169 -0.709 -16.953 1.00 89.19 147 ARG A N 1
ATOM 1224 C CA . ARG A 1 147 ? 23.541 -0.524 -16.434 1.00 89.19 147 ARG A CA 1
ATOM 1225 C C . ARG A 1 147 ? 24.481 0.270 -17.353 1.00 89.19 147 ARG A C 1
ATOM 1227 O O . ARG A 1 147 ? 24.893 1.360 -16.961 1.00 89.19 147 ARG A O 1
ATOM 1234 N N . ARG A 1 148 ? 24.807 -0.256 -18.536 1.00 93.62 148 ARG A N 1
ATOM 1235 C CA . ARG A 1 148 ? 25.737 0.277 -19.542 1.00 93.62 148 ARG A CA 1
ATOM 1236 C C . ARG A 1 148 ? 25.080 1.360 -20.425 1.00 93.62 148 ARG A C 1
ATOM 1238 O O . ARG A 1 148 ? 23.933 1.166 -20.834 1.00 93.62 148 ARG A O 1
ATOM 1245 N N . PRO A 1 149 ? 25.801 2.438 -20.794 1.00 94.31 149 PRO A N 1
ATOM 1246 C CA . PRO A 1 149 ? 25.298 3.498 -21.679 1.00 94.31 149 PRO A CA 1
ATOM 1247 C C . PRO A 1 149 ? 24.715 2.989 -22.999 1.00 94.31 149 PRO A C 1
ATOM 1249 O O . PRO A 1 149 ? 23.561 3.277 -23.301 1.00 94.31 149 PRO A O 1
ATOM 1252 N N . ARG A 1 150 ? 25.450 2.133 -23.725 1.00 95.06 150 ARG A N 1
ATOM 1253 C CA . ARG A 1 150 ? 24.989 1.555 -25.003 1.00 95.06 150 ARG A CA 1
ATOM 1254 C C . ARG A 1 150 ? 23.637 0.843 -24.874 1.00 95.06 150 ARG A C 1
ATOM 1256 O O . ARG A 1 150 ? 22.772 1.000 -25.729 1.00 95.06 150 ARG A O 1
ATOM 1263 N N . ARG A 1 151 ? 23.426 0.101 -23.777 1.00 94.94 151 ARG A N 1
ATOM 1264 C CA . ARG A 1 151 ? 22.156 -0.593 -23.514 1.00 94.94 151 ARG A CA 1
ATOM 1265 C C . ARG A 1 151 ? 21.035 0.386 -23.175 1.00 94.94 151 ARG A C 1
ATOM 1267 O O . ARG A 1 151 ? 19.946 0.227 -23.701 1.00 94.94 151 ARG A O 1
ATOM 1274 N N . ARG A 1 152 ? 21.296 1.409 -22.353 1.00 94.69 152 ARG A N 1
ATOM 1275 C CA . ARG A 1 152 ? 20.298 2.446 -22.023 1.00 94.69 152 ARG A CA 1
ATOM 1276 C C . ARG A 1 152 ? 19.776 3.136 -23.284 1.00 94.69 152 ARG A C 1
ATOM 1278 O O . ARG A 1 152 ? 18.571 3.236 -23.453 1.00 94.69 152 ARG A O 1
ATOM 1285 N N . ILE A 1 153 ? 20.679 3.553 -24.173 1.00 95.50 153 ILE A N 1
ATOM 1286 C CA . ILE A 1 153 ? 20.318 4.233 -25.427 1.00 95.50 153 ILE A CA 1
ATOM 1287 C C . ILE A 1 153 ? 19.482 3.301 -26.308 1.00 95.50 153 ILE A C 1
ATOM 1289 O O . ILE A 1 153 ? 18.406 3.686 -26.751 1.00 95.50 153 ILE A O 1
ATOM 1293 N N . ARG A 1 154 ? 19.940 2.057 -26.504 1.00 96.75 154 ARG A N 1
ATOM 1294 C CA . ARG A 1 154 ? 19.229 1.052 -27.306 1.00 96.75 154 ARG A CA 1
ATOM 1295 C C . ARG A 1 154 ? 17.812 0.796 -26.793 1.00 96.75 154 ARG A C 1
ATOM 1297 O O . ARG A 1 154 ? 16.880 0.769 -27.582 1.00 96.75 154 ARG A O 1
ATOM 1304 N N . GLU A 1 155 ? 17.651 0.598 -25.488 1.00 95.50 155 GLU A N 1
ATOM 1305 C CA . GLU A 1 155 ? 16.342 0.301 -24.898 1.00 95.50 155 GLU A CA 1
ATOM 1306 C C . GLU A 1 155 ? 15.414 1.525 -24.919 1.00 95.50 155 GLU A C 1
ATOM 1308 O O . GLU A 1 155 ? 14.234 1.377 -25.207 1.00 95.50 155 GLU A O 1
ATOM 1313 N N . LEU A 1 156 ? 15.929 2.743 -24.714 1.00 95.06 156 LEU A N 1
ATOM 1314 C CA . LEU A 1 156 ? 15.129 3.966 -24.867 1.00 95.06 156 LEU A CA 1
ATOM 1315 C C . LEU A 1 156 ? 14.655 4.174 -26.313 1.00 95.06 156 LEU A C 1
ATOM 1317 O O . LEU A 1 156 ? 13.498 4.529 -26.519 1.00 95.06 156 LEU A O 1
ATOM 1321 N N . LEU A 1 157 ? 15.514 3.909 -27.303 1.00 95.69 157 LEU A N 1
ATOM 1322 C CA . LEU A 1 157 ? 15.140 3.958 -28.720 1.00 95.69 157 LEU A CA 1
ATOM 1323 C C . LEU A 1 157 ? 14.043 2.938 -29.052 1.00 95.69 157 LEU A C 1
ATOM 1325 O O . LEU A 1 157 ? 13.067 3.292 -29.705 1.00 95.69 157 LEU A O 1
ATOM 1329 N N . LYS A 1 158 ? 14.150 1.702 -28.542 1.00 94.81 158 LYS A N 1
ATOM 1330 C CA . LYS A 1 158 ? 13.100 0.674 -28.691 1.00 94.81 158 LYS A CA 1
ATOM 1331 C C . LYS A 1 158 ? 11.760 1.091 -28.083 1.00 94.81 158 LYS A C 1
ATOM 1333 O O . LYS A 1 158 ? 10.716 0.664 -28.556 1.00 94.81 158 LYS A O 1
ATOM 1338 N N . LEU A 1 159 ? 11.790 1.902 -27.028 1.00 93.19 159 LEU A N 1
ATOM 1339 C CA . LEU A 1 159 ? 10.597 2.446 -26.376 1.00 93.19 159 LEU A CA 1
ATOM 1340 C C . LEU A 1 159 ? 10.048 3.707 -27.074 1.00 93.19 159 LEU A C 1
ATOM 1342 O O . LEU A 1 159 ? 9.122 4.320 -26.551 1.00 93.19 159 LEU A O 1
ATOM 1346 N N . GLY A 1 160 ? 10.608 4.112 -28.221 1.00 92.75 160 GLY A N 1
ATOM 1347 C CA . GLY A 1 160 ? 10.123 5.247 -29.015 1.00 92.75 160 GLY A CA 1
ATOM 1348 C C . GLY A 1 160 ? 10.622 6.621 -28.555 1.00 92.75 160 GLY A C 1
ATOM 1349 O O . GLY A 1 160 ? 10.082 7.645 -28.966 1.00 92.75 16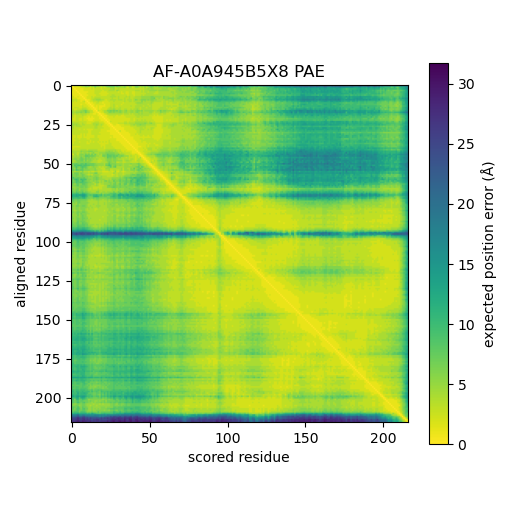0 GLY A O 1
ATOM 1350 N N . VAL A 1 161 ? 11.646 6.683 -27.698 1.00 93.81 161 VAL A N 1
ATOM 1351 C CA . VAL A 1 161 ? 12.245 7.959 -27.271 1.00 93.81 161 VAL A CA 1
ATOM 1352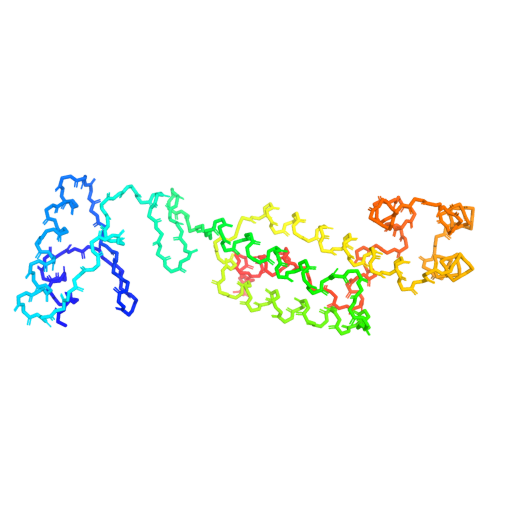 C C . VAL A 1 161 ? 13.092 8.549 -28.400 1.00 93.81 161 VAL A C 1
ATOM 1354 O O . VAL A 1 161 ? 13.854 7.836 -29.055 1.00 93.81 161 VAL A O 1
ATOM 1357 N N . ARG A 1 162 ? 13.023 9.873 -28.594 1.00 94.88 162 ARG A N 1
ATOM 1358 C CA . ARG A 1 162 ? 13.812 10.592 -29.608 1.00 94.88 162 ARG A CA 1
ATOM 1359 C C . ARG A 1 162 ? 15.311 10.321 -29.438 1.00 94.88 162 ARG A C 1
ATOM 1361 O O . ARG A 1 162 ? 15.846 10.393 -28.331 1.00 94.88 162 ARG A O 1
ATOM 1368 N N . LYS A 1 163 ? 16.022 10.090 -30.549 1.00 94.38 163 LYS A N 1
ATOM 1369 C CA . LYS A 1 163 ? 17.445 9.690 -30.552 1.00 94.38 163 LYS A CA 1
ATOM 1370 C C . LYS A 1 163 ? 18.348 10.629 -29.750 1.00 94.38 163 LYS A C 1
ATOM 1372 O O . LYS A 1 163 ? 19.141 10.159 -28.936 1.00 94.38 163 LYS A O 1
ATOM 1377 N N . ARG A 1 164 ? 18.190 11.946 -29.921 1.00 94.81 164 ARG A N 1
ATOM 1378 C CA . ARG A 1 164 ? 18.964 12.963 -29.185 1.00 94.81 164 ARG A CA 1
ATOM 1379 C C . ARG A 1 164 ? 18.768 12.847 -27.669 1.00 94.81 164 ARG A C 1
ATOM 1381 O O . ARG A 1 164 ? 19.735 12.842 -26.913 1.00 94.81 164 ARG A O 1
ATOM 1388 N N . GLU A 1 165 ? 17.523 12.698 -27.224 1.00 94.00 165 GLU A N 1
ATOM 1389 C CA . GLU A 1 165 ? 17.186 12.565 -25.803 1.00 94.00 165 GLU A CA 1
ATOM 1390 C C . GLU A 1 165 ? 17.698 11.244 -25.222 1.00 94.00 165 GLU A C 1
ATOM 1392 O O . GLU A 1 165 ? 18.265 11.227 -24.126 1.00 94.00 165 GLU A O 1
ATOM 1397 N N . ALA A 1 166 ? 17.561 10.149 -25.975 1.00 94.25 166 ALA A N 1
ATOM 1398 C CA . ALA A 1 166 ? 18.052 8.833 -25.583 1.00 94.25 166 ALA A CA 1
ATOM 1399 C C . ALA A 1 166 ? 19.575 8.830 -25.365 1.00 94.25 166 ALA A C 1
ATOM 1401 O O . ALA A 1 166 ? 20.041 8.285 -24.361 1.00 94.25 166 ALA A O 1
ATOM 1402 N N . ILE A 1 167 ? 20.344 9.476 -26.252 1.00 94.69 167 ILE A N 1
ATOM 1403 C CA . ILE A 1 167 ? 21.805 9.624 -26.125 1.00 94.69 167 ILE A CA 1
ATOM 1404 C C . ILE A 1 167 ? 22.158 10.448 -24.879 1.00 94.69 167 ILE A C 1
ATOM 1406 O O . ILE A 1 167 ? 22.918 9.973 -24.028 1.00 94.69 167 ILE A O 1
ATOM 1410 N N . ASN A 1 168 ? 21.545 11.626 -24.721 1.00 94.38 168 ASN A N 1
ATOM 1411 C CA . ASN A 1 168 ? 21.795 12.524 -23.586 1.00 94.38 168 ASN A CA 1
ATOM 1412 C C . ASN A 1 168 ? 21.533 11.840 -22.234 1.00 94.38 168 ASN A C 1
ATOM 1414 O O . ASN A 1 168 ? 22.312 11.972 -21.286 1.00 94.38 168 ASN A O 1
ATOM 1418 N N . LEU A 1 169 ? 20.444 11.077 -22.132 1.00 93.94 169 LEU A N 1
ATOM 1419 C CA . LEU A 1 169 ? 20.086 10.355 -20.910 1.00 93.94 169 LEU A CA 1
ATOM 1420 C C . LEU A 1 169 ? 20.927 9.102 -20.690 1.00 93.94 169 LEU A C 1
ATOM 1422 O O . LEU A 1 169 ? 21.297 8.806 -19.551 1.00 93.94 169 LEU A O 1
ATOM 1426 N N . GLY A 1 170 ? 21.255 8.374 -21.757 1.00 92.75 170 GLY A N 1
ATOM 1427 C CA . GLY A 1 170 ? 22.072 7.168 -21.687 1.00 92.75 170 GLY A CA 1
ATOM 1428 C C . GLY A 1 170 ? 23.476 7.429 -21.141 1.00 92.75 170 GLY A C 1
ATOM 1429 O O . GLY A 1 170 ? 23.958 6.639 -20.320 1.00 92.75 170 GLY A O 1
ATOM 1430 N N . LEU A 1 171 ? 24.084 8.549 -21.548 1.00 94.19 171 LEU A N 1
ATOM 1431 C CA . LEU A 1 171 ? 25.417 9.004 -21.127 1.00 94.19 171 LEU A CA 1
ATOM 1432 C C . LEU A 1 171 ? 25.419 9.772 -19.797 1.00 94.19 171 LEU A C 1
ATOM 1434 O O . LEU A 1 171 ? 26.479 10.005 -19.217 1.00 94.19 171 LEU A O 1
ATOM 1438 N N . SER A 1 172 ? 24.248 10.150 -19.281 1.00 93.81 172 SER A N 1
ATOM 1439 C CA . SER A 1 172 ? 24.157 10.938 -18.056 1.00 93.81 172 SER A CA 1
ATOM 1440 C C . SER A 1 172 ? 24.764 10.215 -16.846 1.00 93.81 172 SER A C 1
ATOM 1442 O O . SER A 1 172 ? 24.484 9.041 -16.580 1.00 93.81 172 SER A O 1
ATOM 1444 N N . ARG A 1 173 ? 25.539 10.968 -16.054 1.00 91.38 173 ARG A N 1
ATOM 1445 C CA . ARG A 1 173 ? 26.110 10.537 -14.765 1.00 91.38 173 ARG A CA 1
ATOM 1446 C C . ARG A 1 173 ? 25.143 10.713 -13.583 1.00 91.38 173 ARG A C 1
ATOM 1448 O O . ARG A 1 173 ? 25.481 10.389 -12.449 1.00 91.38 173 ARG A O 1
ATOM 1455 N N . LYS A 1 174 ? 23.930 11.228 -13.825 1.00 94.06 174 LYS A N 1
ATOM 1456 C CA . LYS A 1 174 ? 22.910 11.429 -12.782 1.00 94.06 174 LYS A CA 1
ATOM 1457 C C . LYS A 1 174 ? 22.459 10.089 -12.185 1.00 94.06 174 LYS A C 1
ATOM 1459 O O . LYS A 1 174 ? 22.435 9.057 -12.853 1.00 94.06 174 LYS A O 1
ATOM 1464 N N . SER A 1 175 ? 22.045 10.113 -10.916 1.00 93.56 175 SER A N 1
ATOM 1465 C CA . SER A 1 175 ? 21.562 8.916 -10.220 1.00 93.56 175 SER A CA 1
ATOM 1466 C C . SER A 1 175 ? 20.295 8.341 -10.870 1.00 93.56 175 SER A C 1
ATOM 1468 O O . SER A 1 175 ? 19.462 9.072 -11.408 1.00 93.56 175 SER A O 1
ATOM 1470 N N . TYR A 1 176 ? 20.092 7.023 -10.766 1.00 93.81 176 TYR A N 1
ATOM 1471 C CA . TYR A 1 176 ? 18.928 6.349 -11.364 1.00 93.81 176 TYR A CA 1
ATOM 1472 C C . TYR A 1 176 ? 17.581 6.901 -10.876 1.00 93.81 176 TYR A C 1
ATOM 1474 O O . TYR A 1 176 ? 16.618 6.932 -11.634 1.00 93.81 176 TYR A O 1
ATOM 1482 N N . TRP A 1 177 ? 17.507 7.360 -9.622 1.00 94.69 177 TRP A N 1
ATOM 1483 C CA . TRP A 1 177 ? 16.298 7.977 -9.067 1.00 94.69 177 TRP A CA 1
ATOM 1484 C C . TRP A 1 177 ? 16.008 9.367 -9.650 1.00 94.69 177 TRP A C 1
ATOM 1486 O O . TRP A 1 177 ? 14.848 9.780 -9.748 1.00 94.69 177 TRP A O 1
ATOM 1496 N N . ARG A 1 178 ? 17.058 10.099 -10.042 1.00 94.56 178 ARG A N 1
ATOM 1497 C CA . ARG A 1 178 ? 16.924 11.367 -10.765 1.00 94.56 178 ARG A CA 1
ATOM 1498 C C . ARG A 1 178 ? 16.506 11.107 -12.210 1.00 94.56 178 ARG A C 1
ATOM 1500 O O . ARG A 1 178 ? 15.567 11.736 -12.685 1.00 94.56 178 ARG A O 1
ATOM 1507 N N . LEU A 1 179 ? 17.139 10.134 -12.871 1.00 94.38 179 LEU A N 1
ATOM 1508 C CA . LEU A 1 179 ? 16.816 9.742 -14.246 1.00 94.38 179 LEU A CA 1
ATOM 1509 C C . LEU A 1 179 ? 15.384 9.207 -14.382 1.00 94.38 179 LEU A C 1
ATOM 1511 O O . LEU A 1 179 ? 14.703 9.549 -15.343 1.00 94.38 179 LEU A O 1
ATOM 1515 N N . SER A 1 180 ? 14.866 8.483 -13.384 1.00 93.88 180 SER A N 1
ATOM 1516 C CA . SER A 1 180 ? 13.503 7.933 -13.417 1.00 93.88 180 SER A CA 1
ATOM 1517 C C . SER A 1 180 ? 12.370 8.969 -13.456 1.00 93.88 180 SER A C 1
ATOM 1519 O O . SER A 1 180 ? 11.237 8.595 -13.758 1.00 93.88 180 SER A O 1
ATOM 1521 N N . LYS A 1 181 ? 12.649 10.246 -13.144 1.00 94.38 181 LYS A N 1
ATOM 1522 C CA . LYS A 1 181 ? 11.674 11.355 -13.201 1.00 94.38 181 LYS A CA 1
ATOM 1523 C C . LYS A 1 181 ? 11.737 12.142 -14.523 1.00 94.38 181 LYS A C 1
ATOM 1525 O O . LYS A 1 181 ? 10.907 13.015 -14.739 1.00 94.38 181 LYS A O 1
ATOM 1530 N N . THR A 1 182 ? 12.723 11.884 -15.382 1.00 94.19 182 THR A N 1
ATOM 1531 C CA . THR A 1 182 ? 12.948 12.678 -16.606 1.00 94.19 182 THR A CA 1
ATOM 1532 C C . THR A 1 182 ? 11.855 12.454 -17.651 1.00 94.19 182 THR A C 1
ATOM 1534 O O . THR A 1 182 ? 11.330 11.347 -17.765 1.00 94.19 182 THR A O 1
ATOM 1537 N N . LEU A 1 183 ? 11.538 13.492 -18.435 1.00 92.19 183 LEU A N 1
ATOM 1538 C CA . LEU A 1 183 ? 10.460 13.459 -19.432 1.00 92.19 183 LEU A CA 1
ATOM 1539 C C . LEU A 1 183 ? 10.638 12.326 -20.444 1.00 92.19 183 LEU A C 1
ATOM 1541 O O . LEU A 1 183 ? 9.738 11.518 -20.608 1.00 92.19 183 LEU A O 1
ATOM 1545 N N . ALA A 1 184 ? 11.825 12.181 -21.022 1.00 90.56 184 ALA A N 1
ATOM 1546 C CA . ALA A 1 184 ? 12.113 11.107 -21.970 1.00 90.56 184 ALA A CA 1
ATOM 1547 C C . ALA A 1 184 ? 12.046 9.698 -21.350 1.00 90.56 184 ALA A C 1
ATOM 1549 O O . ALA A 1 184 ? 11.602 8.761 -22.008 1.00 90.56 184 ALA A O 1
ATOM 1550 N N . THR A 1 185 ? 12.389 9.527 -20.063 1.00 92.25 185 THR A N 1
ATOM 1551 C CA . THR A 1 185 ? 12.118 8.242 -19.387 1.00 92.25 185 THR A CA 1
ATOM 1552 C C . THR A 1 185 ? 10.616 8.017 -19.244 1.00 92.25 185 THR A C 1
ATOM 1554 O O . THR A 1 185 ? 10.159 6.891 -19.398 1.00 92.25 185 THR A O 1
ATOM 1557 N N . ASN A 1 186 ? 9.844 9.062 -18.944 1.00 93.56 186 ASN A N 1
ATOM 1558 C CA . ASN A 1 186 ? 8.391 8.961 -18.819 1.00 93.56 186 ASN A CA 1
ATOM 1559 C C . ASN A 1 186 ? 7.714 8.721 -20.173 1.00 93.56 186 ASN A C 1
ATOM 1561 O O . ASN A 1 186 ? 6.687 8.054 -20.194 1.00 93.56 186 ASN A O 1
ATOM 1565 N N . ALA A 1 187 ? 8.285 9.233 -21.266 1.00 91.25 187 ALA A N 1
ATOM 1566 C CA . ALA A 1 187 ? 7.811 9.012 -22.626 1.00 91.25 187 ALA A CA 1
ATOM 1567 C C . ALA A 1 187 ? 7.973 7.541 -23.031 1.00 91.25 187 ALA A C 1
ATOM 1569 O O . ALA A 1 187 ? 7.005 6.923 -23.465 1.00 91.25 187 ALA A O 1
ATOM 1570 N N . GLY A 1 188 ? 9.159 6.959 -22.803 1.00 90.25 188 GLY A N 1
ATOM 1571 C CA . GLY A 1 188 ? 9.407 5.547 -23.107 1.00 90.25 188 GLY A CA 1
ATOM 1572 C C . GLY A 1 188 ? 8.743 4.578 -22.119 1.00 90.25 188 GLY A C 1
ATOM 1573 O O . GLY A 1 188 ? 8.023 3.665 -22.509 1.00 90.25 188 GLY A O 1
ATOM 1574 N N . LEU A 1 189 ? 8.949 4.779 -20.813 1.00 92.75 189 LEU A N 1
ATOM 1575 C CA . LEU A 1 189 ? 8.336 3.991 -19.732 1.00 92.75 189 LEU A CA 1
ATOM 1576 C C . LEU A 1 189 ? 7.068 4.691 -19.214 1.00 92.75 189 LEU A C 1
ATOM 1578 O O . LEU A 1 189 ? 6.974 5.089 -18.038 1.00 92.75 189 LEU A O 1
ATOM 1582 N N . ASN A 1 190 ? 6.116 4.868 -20.129 1.00 93.56 190 ASN A N 1
ATOM 1583 C CA . ASN A 1 190 ? 4.826 5.501 -19.874 1.00 93.56 190 ASN A CA 1
ATOM 1584 C C . ASN A 1 190 ? 3.854 4.558 -19.133 1.00 93.56 190 ASN A C 1
ATOM 1586 O O . ASN A 1 190 ? 4.166 3.403 -18.832 1.00 93.56 190 ASN A O 1
ATOM 1590 N N . ASN A 1 191 ? 2.667 5.060 -18.785 1.00 92.94 191 ASN A N 1
ATOM 1591 C CA . ASN A 1 191 ? 1.674 4.264 -18.058 1.00 92.94 191 ASN A CA 1
ATOM 1592 C C . ASN A 1 191 ? 1.158 3.078 -18.894 1.00 92.94 191 ASN A C 1
ATOM 1594 O O . ASN A 1 191 ? 0.978 1.996 -18.340 1.00 92.94 191 ASN A O 1
ATOM 1598 N N . ALA A 1 192 ? 0.998 3.256 -20.210 1.00 91.94 192 ALA A N 1
ATOM 1599 C CA . ALA A 1 192 ? 0.545 2.205 -21.121 1.00 91.94 192 ALA A CA 1
ATOM 1600 C C . ALA A 1 192 ? 1.546 1.039 -21.198 1.00 91.94 192 ALA A C 1
ATOM 1602 O O . ALA A 1 192 ? 1.152 -0.123 -21.166 1.00 91.94 192 ALA A O 1
ATOM 1603 N N . HIS A 1 193 ? 2.849 1.332 -21.197 1.00 91.88 193 HIS A N 1
ATOM 1604 C CA . HIS A 1 193 ? 3.907 0.329 -21.137 1.00 91.88 193 HIS A CA 1
ATOM 1605 C C . HIS A 1 193 ? 3.794 -0.525 -19.869 1.00 91.88 193 HIS A C 1
ATOM 1607 O O . HIS A 1 193 ? 3.810 -1.752 -19.938 1.00 91.88 193 HIS A O 1
ATOM 1613 N N . PHE A 1 194 ? 3.625 0.109 -18.705 1.00 92.81 194 PHE A N 1
ATOM 1614 C CA . PHE A 1 194 ? 3.457 -0.621 -17.446 1.00 92.81 194 PHE A CA 1
ATOM 1615 C C . PHE A 1 194 ? 2.167 -1.445 -17.404 1.00 92.81 194 PHE A C 1
ATOM 1617 O O . PHE A 1 194 ? 2.184 -2.561 -16.885 1.00 92.81 194 PHE A O 1
ATOM 1624 N N . GLN A 1 195 ? 1.079 -0.932 -17.977 1.00 92.12 195 GLN A N 1
ATOM 1625 C CA . GLN A 1 195 ? -0.181 -1.664 -18.092 1.00 92.12 195 GLN A CA 1
ATOM 1626 C C . GLN A 1 195 ? -0.037 -2.894 -18.999 1.00 92.12 195 GLN A C 1
ATOM 1628 O O . GLN A 1 195 ? -0.466 -3.976 -18.610 1.00 92.12 195 GLN A O 1
ATOM 1633 N N . LYS A 1 196 ? 0.651 -2.763 -20.143 1.00 92.25 196 LYS A N 1
ATOM 1634 C CA . LYS A 1 196 ? 0.942 -3.873 -21.070 1.00 92.25 196 LYS A CA 1
ATOM 1635 C C . LYS A 1 196 ? 1.753 -4.990 -20.412 1.00 92.25 196 LYS A C 1
ATOM 1637 O O . LYS A 1 196 ? 1.540 -6.159 -20.700 1.00 92.25 196 LYS A O 1
ATOM 1642 N N . ILE A 1 197 ? 2.666 -4.637 -19.509 1.00 90.50 197 ILE A N 1
ATOM 1643 C CA . ILE A 1 197 ? 3.485 -5.604 -18.760 1.00 90.50 197 ILE A CA 1
ATOM 1644 C C . ILE A 1 197 ? 2.704 -6.237 -17.584 1.00 90.50 197 ILE A C 1
ATOM 1646 O O . ILE A 1 197 ? 3.164 -7.198 -16.968 1.00 90.50 197 ILE A O 1
ATOM 1650 N N . GLY A 1 198 ? 1.502 -5.741 -17.281 1.00 91.19 198 GLY A N 1
ATOM 1651 C CA . GLY A 1 198 ? 0.632 -6.290 -16.241 1.00 91.19 198 GLY A CA 1
ATOM 1652 C C . GLY A 1 198 ? 0.826 -5.668 -14.857 1.00 91.19 198 GLY A C 1
ATOM 1653 O O . GLY A 1 198 ? 0.455 -6.280 -13.852 1.00 91.19 198 GLY A O 1
ATOM 1654 N N . LEU A 1 199 ? 1.397 -4.459 -14.766 1.00 92.00 199 LEU A N 1
ATOM 1655 C CA . LEU A 1 199 ? 1.413 -3.711 -13.508 1.00 92.00 199 LEU A CA 1
ATOM 1656 C C . LEU A 1 199 ? -0.013 -3.299 -13.134 1.00 92.00 199 LEU A C 1
ATOM 1658 O O . LEU A 1 199 ? -0.649 -2.514 -13.836 1.00 92.00 199 LEU A O 1
ATOM 1662 N N . ILE A 1 200 ? -0.482 -3.777 -11.983 1.00 88.75 200 ILE A N 1
ATOM 1663 C CA . ILE A 1 200 ? -1.760 -3.341 -11.423 1.00 88.75 200 ILE A CA 1
ATOM 1664 C C . ILE A 1 200 ? -1.624 -1.938 -10.838 1.00 88.75 200 ILE A C 1
ATOM 1666 O O . ILE A 1 200 ? -0.671 -1.635 -10.120 1.00 88.75 200 ILE A O 1
ATOM 1670 N N . SER A 1 201 ? -2.621 -1.104 -11.121 1.00 91.88 201 SER A N 1
ATOM 1671 C CA . SER A 1 201 ? -2.780 0.205 -10.504 1.00 91.88 201 SER A CA 1
ATOM 1672 C C . SER A 1 201 ? -3.537 0.081 -9.177 1.00 91.88 201 SER A C 1
ATOM 1674 O O . SER A 1 201 ? -4.669 -0.405 -9.131 1.00 91.88 201 SER A O 1
ATOM 1676 N N . VAL A 1 202 ? -2.939 0.569 -8.094 1.00 92.00 202 VAL A N 1
ATOM 1677 C CA . VAL A 1 202 ? -3.565 0.716 -6.773 1.00 92.00 202 VAL A CA 1
ATOM 1678 C C . VAL A 1 202 ? -4.811 1.593 -6.872 1.00 92.00 202 VAL A C 1
ATOM 1680 O O . VAL A 1 202 ? -5.824 1.270 -6.261 1.00 92.00 202 VAL A O 1
ATOM 1683 N N . ARG A 1 203 ? -4.786 2.639 -7.710 1.00 92.94 203 ARG A N 1
ATOM 1684 C CA . ARG A 1 203 ? -5.976 3.451 -8.012 1.00 92.94 203 ARG A CA 1
ATOM 1685 C C . ARG A 1 203 ? -7.102 2.590 -8.587 1.00 92.94 203 ARG A C 1
ATOM 1687 O O . ARG A 1 203 ? -8.229 2.694 -8.124 1.00 92.94 203 ARG A O 1
ATOM 1694 N N . THR A 1 204 ? -6.815 1.723 -9.562 1.00 91.75 204 THR A N 1
ATOM 1695 C CA . THR A 1 204 ? -7.860 0.849 -10.133 1.00 91.75 204 THR A CA 1
ATOM 1696 C C . THR A 1 204 ? -8.421 -0.135 -9.107 1.00 91.75 204 THR A C 1
ATOM 1698 O O . THR A 1 204 ? -9.628 -0.352 -9.082 1.00 91.75 204 THR A O 1
ATOM 1701 N N . LEU A 1 205 ? -7.578 -0.680 -8.221 1.00 91.94 205 LEU A N 1
ATOM 1702 C CA . LEU A 1 205 ? -8.034 -1.519 -7.106 1.00 91.94 205 LEU A CA 1
ATOM 1703 C C . LEU A 1 205 ? -8.913 -0.728 -6.135 1.00 91.94 205 LEU A C 1
ATOM 1705 O O . LEU A 1 205 ? -9.947 -1.223 -5.704 1.00 91.94 205 LEU A O 1
ATOM 1709 N N . TRP A 1 206 ? -8.532 0.510 -5.829 1.00 93.25 206 TRP A N 1
ATOM 1710 C CA . TRP A 1 206 ? -9.308 1.395 -4.969 1.00 93.25 206 TRP A CA 1
ATOM 1711 C C . TRP A 1 206 ? -10.689 1.685 -5.563 1.00 93.25 206 TRP A C 1
ATOM 1713 O O . TRP A 1 206 ? -11.688 1.556 -4.856 1.00 93.25 206 TRP A O 1
ATOM 1723 N N . CYS A 1 207 ? -10.752 2.012 -6.860 1.00 91.31 207 CYS A N 1
ATOM 1724 C CA . CYS A 1 207 ? -12.013 2.245 -7.560 1.00 91.31 207 CYS A CA 1
ATOM 1725 C C . CYS A 1 207 ? -12.898 0.999 -7.522 1.00 91.31 207 CYS A C 1
ATOM 1727 O O . CYS A 1 207 ? -14.065 1.127 -7.199 1.00 91.31 207 CYS A O 1
ATOM 1729 N N . LYS A 1 208 ? -12.353 -0.202 -7.749 1.00 90.69 208 LYS A N 1
ATOM 1730 C CA . LYS A 1 208 ? -13.135 -1.449 -7.660 1.00 90.69 208 LYS A CA 1
ATOM 1731 C C . LYS A 1 208 ? -13.768 -1.682 -6.285 1.00 90.69 208 LYS A C 1
ATOM 1733 O O . LYS A 1 208 ? -14.840 -2.263 -6.215 1.00 90.69 208 LYS A O 1
ATOM 1738 N N . ILE A 1 209 ? -13.105 -1.255 -5.209 1.00 89.44 209 ILE A N 1
ATOM 1739 C CA . ILE A 1 209 ? -13.594 -1.440 -3.834 1.00 89.44 209 ILE A CA 1
ATOM 1740 C C . ILE A 1 209 ? -14.692 -0.426 -3.484 1.00 89.44 209 ILE A C 1
ATOM 1742 O O . ILE A 1 209 ? -15.652 -0.781 -2.812 1.00 89.44 209 ILE A O 1
ATOM 1746 N N . HIS A 1 210 ? -14.552 0.831 -3.914 1.00 86.62 210 HIS A N 1
ATOM 1747 C CA . HIS A 1 210 ? -15.458 1.921 -3.508 1.00 86.62 210 HIS A CA 1
ATOM 1748 C C . HIS A 1 210 ? -16.544 2.239 -4.534 1.00 86.62 210 HIS A C 1
ATOM 1750 O O . HIS A 1 210 ? -17.554 2.845 -4.192 1.00 86.62 210 HIS A O 1
ATOM 1756 N N . LEU A 1 211 ? -16.317 1.859 -5.786 1.00 84.25 211 LEU A N 1
ATOM 1757 C CA . LEU A 1 211 ? -17.231 1.993 -6.910 1.00 84.25 211 LEU A CA 1
ATOM 1758 C C . LEU A 1 211 ? -17.433 0.589 -7.493 1.00 84.25 211 LEU A C 1
ATOM 1760 O O . LEU A 1 211 ? -16.933 0.307 -8.589 1.00 84.25 211 LEU A O 1
ATOM 1764 N N . PRO A 1 212 ? -18.082 -0.331 -6.752 1.00 75.00 212 PRO A N 1
ATOM 1765 C CA . PRO A 1 212 ? -18.512 -1.579 -7.357 1.00 75.00 212 PRO A CA 1
ATOM 1766 C C . PRO A 1 212 ? -19.373 -1.204 -8.561 1.00 75.00 212 PRO A C 1
ATOM 1768 O O . PRO A 1 212 ? -20.241 -0.338 -8.450 1.00 75.00 212 PRO A O 1
ATOM 1771 N N . VAL A 1 213 ? -19.068 -1.779 -9.727 1.00 64.94 213 VAL A N 1
ATOM 1772 C CA . VAL A 1 213 ? -19.876 -1.564 -10.927 1.00 64.94 213 VAL A CA 1
ATOM 1773 C C . VAL A 1 213 ? -21.287 -1.976 -10.548 1.00 64.94 213 VAL A C 1
ATOM 1775 O O . VAL A 1 213 ? -21.533 -3.153 -10.294 1.00 64.94 213 VAL A O 1
ATOM 1778 N N . THR A 1 214 ? -22.179 -0.999 -10.420 1.00 51.34 214 THR A N 1
ATOM 1779 C CA . THR A 1 214 ? -23.596 -1.244 -10.222 1.00 51.34 214 THR A CA 1
ATOM 1780 C C . THR A 1 214 ? -24.044 -1.986 -11.470 1.00 51.34 214 THR A C 1
ATOM 1782 O O . THR A 1 214 ? -24.164 -1.379 -12.533 1.00 51.34 214 THR A O 1
ATOM 1785 N N . THR A 1 215 ? -24.186 -3.306 -11.380 1.00 43.47 215 THR A N 1
ATOM 1786 C CA . THR A 1 215 ? -24.935 -4.090 -12.359 1.00 43.47 215 THR A CA 1
ATOM 1787 C C . THR A 1 215 ? -26.339 -3.502 -12.379 1.00 43.47 215 THR A C 1
ATOM 1789 O O . THR A 1 215 ? -27.102 -3.693 -11.431 1.00 43.47 215 THR A O 1
ATOM 1792 N N . ARG A 1 216 ? -26.598 -2.669 -13.388 1.00 35.94 216 ARG A N 1
ATOM 1793 C CA . ARG A 1 216 ? -27.939 -2.405 -13.893 1.00 35.94 216 ARG A CA 1
ATOM 1794 C C . ARG A 1 216 ? -28.307 -3.533 -14.837 1.00 35.94 216 ARG A C 1
ATOM 1796 O O . ARG A 1 216 ? -27.384 -3.990 -15.549 1.00 35.94 216 ARG A O 1
#

Sequence (216 aa):
VLDKELESRGHKFIRYADDVAIFVKSKRAGERVLESTTRFLERKLKVKVNQCKSKVGLVKQSSVLGFQIHFKKLRTLERKVKGFKQELKSITRRCPGISIMSRIFRLKHYAQGWMAHYGCGLKYDDAVELDGWIRRRLRMCYWKQWRRPRRRIRELLKLGVRKREAINLGLSRKSYWRLSKTLATNAGLNNAHFQKIGLISVRTLWCKIHLPVTTR

pLDDT: mean 89.93, std 7.45, range [35.94, 96.75]

Solvent-accessible surface area (backbone atoms only — not comparable to full-atom values): 12381 Å² total; per-residue (Å²): 109,70,66,59,56,38,52,75,70,68,54,50,69,51,75,54,95,88,54,70,49,75,64,68,96,44,69,70,59,34,51,53,48,50,54,55,49,49,53,47,34,42,71,75,68,65,45,85,77,61,66,92,78,58,76,81,71,56,60,69,79,42,71,57,100,63,28,25,47,51,94,93,37,62,29,44,34,64,71,58,55,51,50,50,55,50,50,55,47,58,68,53,44,78,81,76,92,67,58,71,65,63,38,39,52,52,48,38,55,51,50,50,57,49,39,73,74,46,34,85,21,55,55,69,67,58,28,48,50,50,39,56,49,50,53,37,39,50,43,22,37,51,53,54,71,41,68,47,41,72,46,36,25,52,54,31,45,75,42,69,26,57,68,71,60,23,47,57,58,26,70,47,87,68,54,48,74,62,50,31,70,34,68,63,46,41,63,29,65,28,70,67,53,43,47,75,75,60,48,71,50,50,44,60,54,44,43,53,73,78,52,59,80,77,84,123